Protein AF-A0A1S1R1M7-F1 (afdb_monomer)

Radius of gyration: 27.25 Å; Cα contacts (8 Å, |Δi|>4): 309; chains: 1; bounding box: 50×55×108 Å

Mean predicted aligned error: 12.85 Å

Sequence (234 aa):
MCCSTRCRQARHRFGRTVGHAAPGGAVGCGRGIRLAYADPPYPGKAWLYRDHPDYAGEVDHAALIARLAGYDGWALSTSAAALPAVLALCPPGVRVAAWHRGERPTASRWPLSAWEPVLYRGGRPDDPSHPNTRIQTRRVDSLVHGIAPMTTLPGRVIGTKPAAFARWIFQLLGAAPGDSLDDLFPGSGAITRAWHAYTTPDPSHAAAHDTSPPPARTTDHPPTRWGRMQGAAS

pLDDT: mean 75.4, std 20.1, range [34.09, 98.0]

Foldseek 3Di:
DQPDPLSVVLLVVLLVLLDAFDPDFFDDPDAAFEEEEEEDQAAPRLVVCVVPPPRPDGDPLLVVQVVNVPGQKYKYKHAPVRVVVNVVSHDPAKDKAKEQQADDPDDDPDDDDRIIIMIMHHATDGDCVGPVRVPPAPQHSYHHDHPPPPVSDDPDDPPDDGSNRLSSRCSNRVPEQNYHYHYPCCRVVSNVSSVVSHNDDDVVVVVVPPPDDPPPPPPDDDDDDDDDDDDDDD

Nearest PDB structures (foldseek):
  3mpr-assembly2_C  TM=5.398E-01  e=4.047E-01  Bacteroides thetaiotaomicron
  6edd-assembly2_B  TM=4.230E-01  e=4.961E+00  Pseudomonas aeruginosa PAO1
  7kpp-assembly1_A  TM=3.744E-01  e=7.780E+00  Pseudomonas aeruginosa
  4fyp-assembly1_B  TM=2.555E-01  e=8.847E+00  Arabidopsis thaliana

Structure (mmCIF, N/CA/C/O backbone):
data_AF-A0A1S1R1M7-F1
#
_entry.id   AF-A0A1S1R1M7-F1
#
loop_
_atom_site.group_PDB
_atom_site.id
_atom_site.type_symbol
_atom_site.label_atom_id
_atom_site.label_alt_id
_atom_site.label_comp_id
_atom_site.label_asym_id
_atom_site.label_entity_id
_atom_site.label_seq_id
_atom_site.pdbx_PDB_ins_code
_atom_site.Cartn_x
_atom_site.Cartn_y
_atom_site.Cartn_z
_atom_site.occupancy
_atom_site.B_iso_or_equiv
_atom_site.auth_seq_id
_atom_site.auth_comp_id
_atom_site.auth_asym_id
_atom_site.auth_atom_id
_atom_site.pdbx_PDB_model_num
ATOM 1 N N . MET A 1 1 ? 13.656 -13.813 20.118 1.00 41.81 1 MET A N 1
ATOM 2 C CA . MET A 1 1 ? 15.032 -13.707 20.654 1.00 41.81 1 MET A CA 1
ATOM 3 C C . MET A 1 1 ? 15.897 -12.938 19.655 1.00 41.81 1 MET A C 1
ATOM 5 O O . MET A 1 1 ? 15.799 -13.221 18.470 1.00 41.81 1 MET A O 1
ATOM 9 N N . CYS A 1 2 ? 16.670 -11.926 20.073 1.00 50.66 2 CYS A N 1
ATOM 10 C CA . CYS A 1 2 ? 17.598 -11.207 19.180 1.00 50.66 2 CYS A CA 1
ATOM 11 C C . CYS A 1 2 ? 19.017 -11.757 19.370 1.00 50.66 2 CYS A C 1
ATOM 13 O O . CYS A 1 2 ? 19.610 -11.533 20.419 1.00 50.66 2 CYS A O 1
ATOM 15 N N . CYS A 1 3 ? 19.565 -12.427 18.352 1.00 60.75 3 CYS A N 1
ATOM 16 C CA . CYS A 1 3 ? 20.857 -13.127 18.417 1.00 60.75 3 CYS A CA 1
ATOM 17 C C . CYS A 1 3 ? 22.105 -12.221 18.472 1.00 60.75 3 CYS A C 1
ATOM 19 O O . CYS A 1 3 ? 23.211 -12.733 18.578 1.00 60.75 3 CYS A O 1
ATOM 21 N N . SER A 1 4 ? 21.979 -10.889 18.388 1.00 71.75 4 SER A N 1
ATOM 22 C CA . SER A 1 4 ? 23.135 -9.984 18.498 1.00 71.75 4 SER A CA 1
ATOM 23 C C . SER A 1 4 ? 22.748 -8.541 18.845 1.00 71.75 4 SER A C 1
ATOM 25 O O . SER A 1 4 ? 21.605 -8.114 18.646 1.00 71.75 4 SER A O 1
ATOM 27 N N . THR A 1 5 ? 23.726 -7.754 19.307 1.00 68.12 5 THR A N 1
ATOM 28 C CA . THR A 1 5 ? 23.593 -6.305 19.553 1.00 68.12 5 THR A CA 1
ATOM 29 C C . THR A 1 5 ? 23.178 -5.543 18.294 1.00 68.12 5 THR A C 1
ATOM 31 O O . THR A 1 5 ? 22.325 -4.660 18.367 1.00 68.12 5 THR A O 1
ATOM 34 N N . ARG A 1 6 ? 23.696 -5.929 17.119 1.00 57.06 6 ARG A N 1
ATOM 35 C CA . ARG A 1 6 ? 23.313 -5.332 15.827 1.00 57.06 6 ARG A CA 1
ATOM 36 C C . ARG A 1 6 ? 21.846 -5.603 15.492 1.00 57.06 6 ARG A C 1
ATOM 38 O O . ARG A 1 6 ? 21.122 -4.675 15.142 1.00 57.06 6 ARG A O 1
ATOM 45 N N . CYS A 1 7 ? 21.376 -6.836 15.695 1.00 61.12 7 CYS A N 1
ATOM 46 C CA . CYS A 1 7 ? 19.963 -7.181 15.511 1.00 61.12 7 CYS A CA 1
ATOM 47 C C . CYS A 1 7 ? 19.057 -6.406 16.479 1.00 61.12 7 CYS A C 1
ATOM 49 O O . CYS A 1 7 ? 17.981 -5.952 16.092 1.00 61.12 7 CYS A O 1
ATOM 51 N N . ARG A 1 8 ? 19.504 -6.205 17.726 1.00 58.97 8 ARG A N 1
ATOM 52 C CA . ARG A 1 8 ? 18.783 -5.406 18.727 1.00 58.97 8 ARG A CA 1
ATOM 53 C C . ARG A 1 8 ? 18.684 -3.934 18.318 1.00 58.97 8 ARG A C 1
ATOM 55 O O . ARG A 1 8 ? 17.601 -3.364 18.382 1.00 58.97 8 ARG A O 1
ATOM 62 N N . GLN A 1 9 ? 19.781 -3.336 17.850 1.00 66.88 9 GLN A N 1
ATOM 63 C CA . GLN A 1 9 ? 19.804 -1.953 17.361 1.00 66.88 9 GLN A CA 1
ATOM 64 C C . GLN A 1 9 ? 18.927 -1.769 16.118 1.00 66.88 9 GLN A C 1
ATOM 66 O O . GLN A 1 9 ? 18.168 -0.804 16.048 1.00 66.88 9 GLN A O 1
ATOM 71 N N . ALA A 1 10 ? 18.981 -2.703 15.164 1.00 60.94 10 ALA A N 1
ATOM 72 C CA . ALA A 1 10 ? 18.127 -2.684 13.979 1.00 60.94 10 ALA A CA 1
ATOM 73 C C . ALA A 1 10 ? 16.639 -2.793 14.353 1.00 60.94 10 ALA A C 1
ATOM 75 O O . ALA A 1 10 ? 15.834 -1.991 13.883 1.00 60.94 10 ALA A O 1
ATOM 76 N N . ARG A 1 11 ? 16.280 -3.712 15.263 1.00 65.06 11 ARG A N 1
ATOM 77 C CA . ARG A 1 11 ? 14.912 -3.845 15.792 1.00 65.06 11 ARG A CA 1
ATOM 78 C C . ARG A 1 11 ? 14.450 -2.578 16.511 1.00 65.06 11 ARG A C 1
ATOM 80 O O . ARG A 1 11 ? 13.328 -2.139 16.293 1.00 65.06 11 ARG A O 1
ATOM 87 N N . HIS A 1 12 ? 15.303 -1.983 17.341 1.00 68.06 12 HIS A N 1
ATOM 88 C CA . HIS A 1 12 ? 14.984 -0.748 18.056 1.00 68.06 12 HIS A CA 1
ATOM 89 C C . HIS A 1 12 ? 14.762 0.428 17.093 1.00 68.06 12 HIS A C 1
ATOM 91 O O . HIS A 1 12 ? 13.779 1.150 17.225 1.00 68.06 12 HIS A O 1
ATOM 97 N N . ARG A 1 13 ? 15.628 0.596 16.083 1.00 74.50 13 ARG A N 1
ATOM 98 C CA . ARG A 1 13 ? 15.452 1.618 15.035 1.00 74.50 13 ARG A CA 1
ATOM 99 C C . ARG A 1 13 ? 14.156 1.403 14.257 1.00 74.50 13 ARG A C 1
ATOM 101 O O . ARG A 1 13 ? 13.402 2.352 14.089 1.00 74.50 13 ARG A O 1
ATOM 108 N N . PHE A 1 14 ? 13.878 0.162 13.855 1.00 75.19 14 PHE A N 1
ATOM 109 C CA . PHE A 1 14 ? 12.636 -0.209 13.178 1.00 75.19 14 PHE A CA 1
ATOM 110 C C . PHE A 1 14 ? 11.411 0.160 14.023 1.00 75.19 14 PHE A C 1
ATOM 112 O O . PHE A 1 14 ? 10.554 0.896 13.548 1.00 75.19 14 PHE A O 1
ATOM 119 N N . GLY A 1 15 ? 11.372 -0.267 15.290 1.00 70.44 15 GLY A N 1
ATOM 120 C CA . GLY A 1 15 ? 10.279 0.053 16.212 1.00 70.44 15 GLY A CA 1
ATOM 121 C C . GLY A 1 15 ? 10.088 1.557 16.407 1.00 70.44 15 GLY A C 1
ATOM 122 O O . GLY A 1 15 ? 8.969 2.042 16.330 1.00 70.44 15 GLY A O 1
ATOM 123 N N . ARG A 1 16 ? 11.176 2.326 16.549 1.00 79.75 16 ARG A N 1
ATOM 124 C CA . ARG A 1 16 ? 11.101 3.795 16.642 1.00 79.75 16 ARG A CA 1
ATOM 125 C C . ARG A 1 16 ? 10.540 4.456 15.387 1.00 79.75 16 ARG A C 1
ATOM 127 O O . ARG A 1 16 ? 9.822 5.443 15.499 1.00 79.75 16 ARG A O 1
ATOM 134 N N . THR A 1 17 ? 10.884 3.954 14.202 1.00 77.62 17 THR A N 1
ATOM 135 C CA . THR A 1 17 ? 10.353 4.490 12.942 1.00 77.62 17 THR A CA 1
ATOM 136 C C . THR A 1 17 ? 8.868 4.174 12.788 1.00 77.62 17 THR A C 1
ATOM 138 O O . THR A 1 17 ? 8.105 5.060 12.404 1.00 77.62 17 THR A O 1
ATOM 141 N N . VAL A 1 18 ? 8.456 2.944 13.117 1.00 79.19 18 VAL A N 1
ATOM 142 C CA . VAL A 1 18 ? 7.040 2.551 13.118 1.00 79.19 18 VAL A CA 1
ATOM 143 C C . VAL A 1 18 ? 6.246 3.380 14.134 1.00 79.19 18 VAL A C 1
ATOM 145 O O . VAL A 1 18 ? 5.183 3.898 13.803 1.00 79.19 18 VAL A O 1
ATOM 148 N N . GLY A 1 19 ? 6.794 3.577 15.333 1.00 81.44 19 GLY A N 1
ATOM 149 C CA . GLY A 1 19 ? 6.097 4.221 16.443 1.00 81.44 19 GLY A CA 1
ATOM 150 C C . GLY A 1 19 ? 4.954 3.362 16.991 1.00 81.44 19 GLY A C 1
ATOM 151 O O . GLY A 1 19 ? 4.828 2.192 16.639 1.00 81.44 19 GLY A O 1
ATOM 152 N N . HIS A 1 20 ? 4.123 3.968 17.834 1.00 77.00 20 HIS A N 1
ATOM 153 C CA . HIS A 1 20 ? 2.927 3.351 18.405 1.00 77.00 20 HIS A CA 1
ATOM 154 C C . HIS A 1 20 ? 1.680 4.101 17.928 1.00 77.00 20 HIS A C 1
ATOM 156 O O . HIS A 1 20 ? 1.741 5.300 17.629 1.00 77.00 20 HIS A O 1
ATOM 162 N N . ALA A 1 21 ? 0.553 3.399 17.852 1.00 74.44 21 ALA A N 1
ATOM 163 C CA . ALA A 1 21 ? -0.735 4.026 17.609 1.00 74.44 21 ALA A CA 1
ATOM 164 C C . ALA A 1 21 ? -1.091 4.966 18.774 1.00 74.44 21 ALA A C 1
ATOM 166 O O . ALA A 1 21 ? -0.915 4.613 19.942 1.00 74.44 21 ALA A O 1
ATOM 167 N N . ALA A 1 22 ? -1.575 6.170 18.463 1.00 64.12 22 ALA A N 1
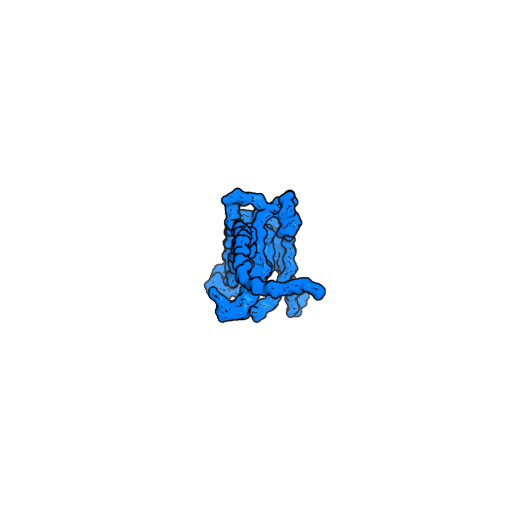ATOM 168 C CA . ALA A 1 22 ? -1.971 7.127 19.490 1.00 64.12 22 ALA A CA 1
ATOM 169 C C . ALA A 1 22 ? -3.218 6.611 20.239 1.00 64.12 22 ALA A C 1
ATOM 171 O O . ALA A 1 22 ? -4.206 6.248 19.589 1.00 64.12 22 ALA A O 1
ATOM 172 N N . PRO A 1 23 ? -3.215 6.580 21.583 1.00 51.94 23 PRO A N 1
ATOM 173 C CA . PRO A 1 23 ? -4.413 6.273 22.347 1.00 51.94 23 PRO A CA 1
ATOM 174 C C . PRO A 1 23 ? -5.370 7.475 22.296 1.00 51.94 23 PRO A C 1
ATOM 176 O O . PRO A 1 23 ? -5.167 8.474 22.976 1.00 51.94 23 PRO A O 1
ATOM 179 N N . GLY A 1 24 ? -6.431 7.372 21.496 1.00 49.97 24 GLY A N 1
ATOM 180 C CA . GLY A 1 24 ? -7.637 8.192 21.663 1.00 49.97 24 GLY A CA 1
ATOM 181 C C . GLY A 1 24 ? -7.682 9.523 20.901 1.00 49.97 24 GLY A C 1
ATOM 182 O O . GLY A 1 24 ? -7.266 10.572 21.390 1.00 49.97 24 GLY A O 1
ATOM 183 N N . GLY A 1 25 ? -8.331 9.467 19.737 1.00 44.94 25 GLY A N 1
ATOM 184 C CA . GLY A 1 25 ? -8.901 10.617 19.020 1.00 44.94 25 GLY A CA 1
ATOM 185 C C . GLY A 1 25 ? -9.9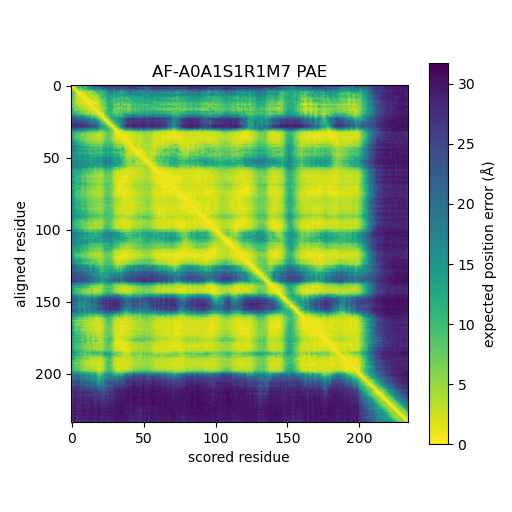16 10.228 17.934 1.00 44.94 25 GLY A C 1
ATOM 186 O O . GLY A 1 25 ? -10.465 11.100 17.265 1.00 44.94 25 GLY A O 1
ATOM 187 N N . ALA A 1 26 ? -10.160 8.926 17.742 1.00 49.22 26 ALA A N 1
ATOM 188 C CA . ALA A 1 26 ? -11.040 8.406 16.711 1.00 49.22 26 ALA A CA 1
ATOM 189 C C . ALA A 1 26 ? -12.344 7.885 17.327 1.00 49.22 26 ALA A C 1
ATOM 191 O O . ALA A 1 26 ? -12.336 7.157 18.321 1.00 49.22 26 ALA A O 1
ATOM 192 N N . VAL A 1 27 ? -13.464 8.282 16.730 1.00 45.75 27 VAL A N 1
ATOM 193 C CA . VAL A 1 27 ? -14.815 7.957 17.192 1.00 45.75 27 VAL A CA 1
ATOM 194 C C . VAL A 1 27 ? -15.039 6.446 17.099 1.00 45.75 27 VAL A C 1
ATOM 196 O O . VAL A 1 27 ? -14.858 5.848 16.038 1.00 45.75 27 VAL A O 1
ATOM 199 N N . GLY A 1 28 ? -15.439 5.837 18.217 1.00 48.25 28 GLY A N 1
ATOM 200 C CA . GLY A 1 28 ? -15.917 4.455 18.268 1.00 48.25 28 GLY A CA 1
ATOM 201 C C . GLY A 1 28 ? -15.248 3.603 19.341 1.00 48.25 28 GLY A C 1
ATOM 202 O O . GLY A 1 28 ? -14.441 2.729 19.032 1.00 48.25 28 GLY A O 1
ATOM 203 N N . CYS A 1 29 ? -15.640 3.799 20.600 1.00 48.38 29 CYS A N 1
ATOM 204 C CA . CYS A 1 29 ? -15.500 2.761 21.617 1.00 48.38 29 CYS A CA 1
ATOM 205 C C . CYS A 1 29 ? -16.380 1.565 21.212 1.00 48.38 29 CYS A C 1
ATOM 207 O O . CYS A 1 29 ? -17.603 1.683 21.232 1.00 48.38 29 CYS A O 1
ATOM 209 N N . GLY A 1 30 ? -15.781 0.422 20.851 1.00 56.47 30 GLY A N 1
ATOM 210 C CA . GLY A 1 30 ? -16.475 -0.868 20.971 1.00 56.47 30 GLY A CA 1
ATOM 211 C C . GLY A 1 30 ? -16.122 -1.985 19.987 1.00 56.47 30 GLY A C 1
ATOM 212 O O . GLY A 1 30 ? -16.242 -3.147 20.364 1.00 56.47 30 GLY A O 1
ATOM 213 N N . ARG A 1 31 ? -15.680 -1.705 18.755 1.00 70.81 31 ARG A N 1
ATOM 214 C CA . ARG A 1 31 ? -15.304 -2.767 17.799 1.00 70.81 31 ARG A CA 1
ATOM 215 C C . ARG A 1 31 ? -14.072 -2.383 16.984 1.00 70.81 31 ARG A C 1
ATOM 217 O O . ARG A 1 31 ? -14.022 -1.303 16.398 1.00 70.81 31 ARG A O 1
ATOM 224 N N . GLY A 1 32 ? -13.091 -3.283 16.969 1.00 84.38 32 GLY A N 1
ATOM 225 C CA . GLY A 1 32 ? -11.960 -3.211 16.051 1.00 84.38 32 GLY A CA 1
ATOM 226 C C . GLY A 1 32 ? -12.439 -3.327 14.609 1.00 84.38 32 GLY A C 1
ATOM 227 O O . GLY A 1 32 ? -13.352 -4.107 14.331 1.00 84.38 32 GLY A O 1
ATOM 228 N N . ILE A 1 33 ? -11.840 -2.549 13.712 1.00 92.88 33 ILE A N 1
ATOM 229 C CA . ILE A 1 33 ? -12.109 -2.650 12.276 1.00 92.88 33 ILE A CA 1
ATOM 230 C C . ILE A 1 33 ? -11.145 -3.636 11.613 1.00 92.88 33 ILE A C 1
ATOM 232 O O . ILE A 1 33 ? -10.055 -3.925 12.124 1.00 92.88 33 ILE A O 1
ATOM 236 N N . ARG A 1 34 ? -11.558 -4.176 10.468 1.00 96.25 34 ARG A N 1
ATOM 237 C CA . ARG A 1 34 ? -10.748 -5.062 9.634 1.00 96.25 34 ARG A CA 1
ATOM 238 C C . ARG A 1 34 ? -10.107 -4.255 8.525 1.00 96.25 34 ARG A C 1
ATOM 240 O O . ARG A 1 34 ? -10.787 -3.764 7.625 1.00 96.25 34 ARG A O 1
ATOM 247 N N . LEU A 1 35 ? -8.789 -4.151 8.585 1.00 97.38 35 LEU A N 1
ATOM 248 C CA . LEU A 1 35 ? -7.976 -3.493 7.578 1.00 97.38 35 LEU A CA 1
ATOM 249 C C . LEU A 1 35 ? -7.268 -4.528 6.704 1.00 97.38 35 LEU A C 1
ATOM 251 O O . LEU A 1 35 ? -6.963 -5.630 7.158 1.00 97.38 35 LEU A O 1
ATOM 255 N N . ALA A 1 36 ? -6.954 -4.159 5.466 1.00 97.81 36 ALA A N 1
ATOM 256 C CA . ALA A 1 36 ? -6.114 -4.970 4.591 1.00 97.81 36 ALA A CA 1
ATOM 257 C C . ALA A 1 36 ? -5.018 -4.150 3.914 1.00 97.81 36 ALA A C 1
ATOM 259 O O . ALA A 1 36 ? -5.204 -2.985 3.555 1.00 97.81 36 ALA A O 1
ATOM 260 N N . TYR A 1 37 ? -3.882 -4.796 3.683 1.00 97.50 37 TYR A N 1
ATOM 261 C CA . TYR A 1 37 ? -2.836 -4.286 2.811 1.00 97.50 37 TYR A CA 1
ATOM 262 C C . TYR A 1 37 ? -2.449 -5.348 1.782 1.00 97.50 37 TYR A C 1
ATOM 264 O O . TYR A 1 37 ? -2.330 -6.531 2.105 1.00 97.50 37 TYR A O 1
ATOM 272 N N . ALA A 1 38 ? -2.246 -4.919 0.538 1.00 95.62 38 ALA A N 1
ATOM 273 C CA . ALA A 1 38 ? -1.793 -5.776 -0.544 1.00 95.62 38 ALA A CA 1
ATOM 274 C C . ALA A 1 38 ? -0.655 -5.120 -1.341 1.00 95.62 38 ALA A C 1
ATOM 276 O O . ALA A 1 38 ? -0.727 -3.952 -1.725 1.00 95.62 38 ALA A O 1
ATOM 277 N N . ASP A 1 39 ? 0.382 -5.908 -1.621 1.00 92.31 39 ASP A N 1
ATOM 278 C CA . ASP A 1 39 ? 1.509 -5.571 -2.502 1.00 92.31 39 ASP A CA 1
ATOM 279 C C . ASP A 1 39 ? 1.737 -6.738 -3.475 1.00 92.31 39 ASP A C 1
ATOM 281 O O . ASP A 1 39 ? 2.734 -7.456 -3.367 1.00 92.31 39 ASP A O 1
ATOM 285 N N . PRO A 1 40 ? 0.763 -7.014 -4.365 1.00 91.12 40 PRO A N 1
ATOM 286 C CA . PRO A 1 40 ? 0.878 -8.121 -5.300 1.00 91.12 40 PRO A CA 1
ATOM 287 C C . PRO A 1 40 ? 2.021 -7.867 -6.286 1.00 91.12 40 PRO A C 1
ATOM 289 O O . PRO A 1 40 ? 2.374 -6.710 -6.548 1.00 91.12 40 PRO A O 1
ATOM 292 N N . PRO A 1 41 ? 2.549 -8.917 -6.936 1.00 88.88 41 PRO A N 1
ATOM 293 C CA . PRO A 1 41 ? 3.255 -8.729 -8.189 1.00 88.88 41 PRO A CA 1
ATOM 294 C C . PRO A 1 41 ? 2.408 -7.871 -9.135 1.00 88.88 41 PRO A C 1
ATOM 296 O O . PRO A 1 41 ? 1.285 -8.234 -9.483 1.00 88.88 41 PRO A O 1
ATOM 299 N N . TYR A 1 42 ? 2.936 -6.704 -9.506 1.00 88.25 42 TYR A N 1
ATOM 300 C CA . TYR A 1 42 ? 2.194 -5.741 -10.318 1.00 88.25 42 TYR A CA 1
ATOM 301 C C . TYR A 1 42 ? 1.816 -6.347 -11.680 1.00 88.25 42 TYR A C 1
ATOM 303 O O . TYR A 1 42 ? 2.554 -7.208 -12.168 1.00 88.25 42 TYR A O 1
ATOM 311 N N . PRO A 1 43 ? 0.739 -5.872 -12.333 1.00 87.31 43 PRO A N 1
ATOM 312 C CA . PRO A 1 43 ? 0.307 -6.397 -13.624 1.00 87.31 43 PRO A CA 1
ATOM 313 C C . PRO A 1 43 ? 1.458 -6.503 -14.637 1.00 87.31 43 PRO A C 1
ATOM 315 O O . PRO A 1 43 ? 2.189 -5.534 -14.874 1.00 87.31 43 PRO A O 1
ATOM 318 N N . GLY A 1 44 ? 1.656 -7.697 -15.200 1.00 83.88 44 GLY A N 1
ATOM 319 C CA . GLY A 1 44 ? 2.733 -8.020 -16.140 1.00 83.88 44 GLY A CA 1
ATOM 320 C C . GLY A 1 44 ? 4.132 -8.126 -15.514 1.00 83.88 44 GLY A C 1
ATOM 321 O O . GLY A 1 44 ? 5.139 -8.124 -16.232 1.00 83.88 44 GLY A O 1
ATOM 322 N N . LYS A 1 45 ? 4.233 -8.179 -14.181 1.00 83.56 45 LYS A N 1
ATOM 323 C CA . LYS A 1 45 ? 5.492 -8.290 -13.421 1.00 83.56 45 LYS A CA 1
ATOM 324 C C . LYS A 1 45 ? 5.577 -9.548 -12.559 1.00 83.56 45 LYS A C 1
ATOM 326 O O . LYS A 1 45 ? 6.595 -9.727 -11.894 1.00 83.56 45 LYS A O 1
ATOM 331 N N . ALA A 1 46 ? 4.591 -10.446 -12.612 1.00 81.00 46 ALA A N 1
ATOM 332 C CA . ALA A 1 46 ? 4.631 -11.705 -11.866 1.00 81.00 46 ALA A CA 1
ATOM 333 C C . ALA A 1 46 ? 5.867 -12.557 -12.184 1.00 81.00 46 ALA A C 1
ATOM 335 O O . ALA A 1 46 ? 6.447 -13.163 -11.288 1.00 81.00 46 ALA A O 1
ATOM 336 N N . TRP A 1 47 ? 6.337 -12.533 -13.435 1.00 77.56 47 TRP A N 1
ATOM 337 C CA . TRP A 1 47 ? 7.528 -13.266 -13.877 1.00 77.56 47 TRP A CA 1
ATOM 338 C C . TRP A 1 47 ? 8.808 -12.936 -13.088 1.00 77.56 47 TRP A C 1
ATOM 340 O O . TRP A 1 47 ? 9.704 -13.774 -13.034 1.00 77.56 47 TRP A O 1
ATOM 350 N N . LEU A 1 48 ? 8.901 -11.760 -12.448 1.00 79.00 48 LEU A N 1
ATOM 351 C CA . LEU A 1 48 ? 10.040 -11.396 -11.590 1.00 79.00 48 LEU A CA 1
ATOM 352 C C . LEU A 1 48 ? 10.168 -12.302 -10.360 1.00 79.00 48 LEU A C 1
ATOM 354 O O . LEU A 1 48 ? 11.242 -12.390 -9.774 1.00 79.00 48 LEU A O 1
ATOM 358 N N . TYR A 1 49 ? 9.078 -12.961 -9.976 1.00 76.06 49 TYR A N 1
ATOM 359 C CA . TYR A 1 49 ? 8.991 -13.816 -8.801 1.00 76.06 49 TYR A CA 1
ATOM 360 C C . TYR A 1 49 ? 8.949 -15.301 -9.166 1.00 76.06 49 TYR A C 1
ATOM 362 O O . TYR A 1 49 ? 8.657 -16.113 -8.301 1.00 76.06 49 TYR A O 1
ATOM 370 N N . ARG A 1 50 ? 9.250 -15.675 -10.418 1.00 78.12 50 ARG A N 1
ATOM 371 C CA . ARG A 1 50 ? 9.163 -17.063 -10.912 1.00 78.12 50 ARG A CA 1
ATOM 372 C C . ARG A 1 50 ? 9.993 -18.083 -10.123 1.00 78.12 50 ARG A C 1
ATOM 374 O O . ARG A 1 50 ? 9.645 -19.255 -10.110 1.00 78.12 50 ARG A O 1
ATOM 381 N N . ASP A 1 51 ? 11.074 -17.628 -9.493 1.00 77.12 51 ASP A N 1
ATOM 382 C CA . ASP A 1 51 ? 11.979 -18.460 -8.691 1.00 77.12 51 ASP A CA 1
ATOM 383 C C . ASP A 1 51 ? 11.606 -18.443 -7.194 1.00 77.12 51 ASP A C 1
ATOM 385 O O . ASP A 1 51 ? 12.302 -19.028 -6.365 1.00 77.12 51 ASP A O 1
ATOM 389 N N . HIS A 1 52 ? 10.525 -17.745 -6.820 1.00 71.44 52 HIS A N 1
ATOM 390 C CA . HIS A 1 52 ? 10.013 -17.719 -5.454 1.00 71.44 52 HIS A CA 1
ATOM 391 C C . HIS A 1 52 ? 9.158 -18.970 -5.190 1.00 71.44 52 HIS A C 1
ATOM 393 O O . HIS A 1 52 ? 8.324 -19.311 -6.029 1.00 71.44 52 HIS A O 1
ATOM 399 N N . PRO A 1 53 ? 9.293 -19.634 -4.026 1.00 72.50 53 PRO A N 1
ATOM 400 C CA . PRO A 1 53 ? 8.508 -20.831 -3.701 1.00 72.50 53 PRO A CA 1
ATOM 401 C C . PRO A 1 53 ? 6.991 -20.583 -3.721 1.00 72.50 53 PRO A C 1
ATOM 403 O O . PRO A 1 53 ? 6.231 -21.474 -4.080 1.00 72.50 53 PRO A O 1
ATOM 406 N N . ASP A 1 54 ? 6.566 -19.355 -3.412 1.00 70.12 54 ASP A N 1
ATOM 407 C CA . ASP A 1 54 ? 5.152 -18.944 -3.416 1.00 70.12 54 ASP A CA 1
ATOM 408 C C . ASP A 1 54 ? 4.673 -18.385 -4.774 1.00 70.12 54 ASP A C 1
ATOM 410 O O . ASP A 1 54 ? 3.684 -17.652 -4.843 1.00 70.12 54 ASP A O 1
ATOM 414 N N . TYR A 1 55 ? 5.390 -18.657 -5.869 1.00 76.38 55 TYR A N 1
ATOM 415 C CA . TYR A 1 55 ? 4.995 -18.199 -7.200 1.00 76.38 55 TYR A CA 1
ATOM 416 C C . TYR A 1 55 ? 3.720 -18.904 -7.680 1.00 76.38 55 TYR A C 1
ATOM 418 O O . TYR A 1 55 ? 3.728 -20.091 -7.994 1.00 76.38 55 TYR A O 1
ATOM 426 N N . ALA A 1 56 ? 2.630 -18.143 -7.794 1.00 78.00 56 ALA A N 1
ATOM 427 C CA . ALA A 1 56 ? 1.329 -18.631 -8.260 1.00 78.00 56 ALA A CA 1
ATOM 428 C C . ALA A 1 56 ? 0.931 -18.095 -9.651 1.00 78.00 56 ALA A C 1
ATOM 430 O O . ALA A 1 56 ? -0.218 -18.236 -10.063 1.00 78.00 56 ALA A O 1
ATOM 431 N N . GLY A 1 57 ? 1.863 -17.476 -10.383 1.00 83.12 57 GLY A N 1
ATOM 432 C CA . GLY A 1 57 ? 1.570 -16.844 -11.670 1.00 83.12 57 GLY A CA 1
ATOM 433 C C . GLY A 1 57 ? 1.067 -15.403 -11.554 1.00 83.12 57 GLY A C 1
ATOM 434 O O . GLY A 1 57 ? 1.339 -14.703 -10.576 1.00 83.12 57 GLY A O 1
ATOM 435 N N . GLU A 1 58 ? 0.396 -14.938 -12.609 1.00 89.19 58 GLU A N 1
ATOM 436 C CA . GLU A 1 58 ? -0.177 -13.590 -12.677 1.00 89.19 58 GLU A CA 1
ATOM 437 C C . GLU A 1 58 ? -1.343 -13.449 -11.690 1.00 89.19 58 GLU A C 1
ATOM 439 O O . GLU A 1 58 ? -2.211 -14.316 -11.605 1.00 89.19 58 GLU A O 1
ATOM 444 N N . VAL A 1 59 ? -1.370 -12.343 -10.945 1.00 90.69 59 VAL A N 1
ATOM 445 C CA . VAL A 1 59 ? -2.438 -12.078 -9.978 1.00 90.69 59 VAL A CA 1
ATOM 446 C C . VAL A 1 59 ? -3.672 -11.540 -10.696 1.00 9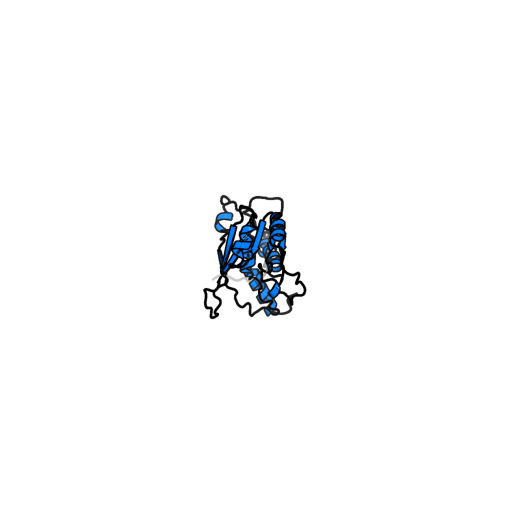0.69 59 VAL A C 1
ATOM 448 O O . VAL A 1 59 ? -3.597 -10.534 -11.405 1.00 90.69 59 VAL A O 1
ATOM 451 N N . ASP A 1 60 ? -4.831 -12.148 -10.438 1.00 92.94 60 ASP A N 1
ATOM 452 C CA . ASP A 1 60 ? -6.123 -11.571 -10.805 1.00 92.94 60 ASP A CA 1
ATOM 453 C C . ASP A 1 60 ? -6.411 -10.340 -9.929 1.00 92.94 60 ASP A C 1
ATOM 455 O O . ASP A 1 60 ? -6.863 -10.428 -8.782 1.00 92.94 60 ASP A O 1
ATOM 459 N N . HIS A 1 61 ? -6.113 -9.163 -10.478 1.00 94.06 61 HIS A N 1
ATOM 460 C CA . HIS A 1 61 ? -6.286 -7.892 -9.784 1.00 94.06 61 HIS A CA 1
ATOM 461 C C . HIS A 1 61 ? -7.760 -7.522 -9.591 1.00 94.06 61 HIS A C 1
ATOM 463 O O . HIS A 1 61 ? -8.078 -6.826 -8.628 1.00 94.06 61 HIS A O 1
ATOM 469 N N . ALA A 1 62 ? -8.662 -7.997 -10.455 1.00 94.56 62 ALA A N 1
ATOM 470 C CA . ALA A 1 62 ? -10.090 -7.740 -10.309 1.00 94.56 62 ALA A CA 1
ATOM 471 C C . ALA A 1 62 ? -10.640 -8.513 -9.103 1.00 94.56 62 ALA A C 1
ATOM 473 O O . ALA A 1 62 ? -11.279 -7.925 -8.227 1.00 94.56 62 ALA A O 1
ATOM 474 N N . ALA A 1 63 ? -10.304 -9.803 -8.998 1.00 95.81 63 ALA A N 1
ATOM 475 C CA . ALA A 1 63 ? -10.658 -10.625 -7.843 1.00 95.81 63 ALA A CA 1
ATOM 476 C C . ALA A 1 63 ? -10.012 -10.109 -6.545 1.00 95.81 63 ALA A C 1
ATOM 478 O O . ALA A 1 63 ? -10.662 -10.079 -5.496 1.00 95.81 63 ALA A O 1
ATOM 479 N N . LEU A 1 64 ? -8.757 -9.647 -6.605 1.00 96.25 64 LEU A N 1
ATOM 480 C CA . LEU A 1 64 ? -8.081 -9.040 -5.457 1.00 96.25 64 LEU A CA 1
ATOM 481 C C . LEU A 1 64 ? -8.802 -7.775 -4.973 1.00 96.25 64 LEU A C 1
ATOM 483 O O . LEU A 1 64 ? -9.066 -7.650 -3.780 1.00 96.25 64 LEU A O 1
ATOM 487 N N . ILE A 1 65 ? -9.151 -6.852 -5.873 1.00 96.50 65 ILE A N 1
ATOM 488 C CA . ILE A 1 65 ? -9.869 -5.620 -5.511 1.00 96.50 65 ILE A CA 1
ATOM 489 C C . ILE A 1 65 ? -11.259 -5.946 -4.952 1.00 96.50 65 ILE A C 1
ATOM 491 O O . ILE A 1 65 ? -11.661 -5.356 -3.948 1.00 96.50 65 ILE A O 1
ATOM 495 N N . ALA A 1 66 ? -11.966 -6.918 -5.535 1.00 96.38 66 ALA A N 1
ATOM 496 C CA . ALA A 1 66 ? -13.251 -7.383 -5.016 1.00 96.38 66 ALA A CA 1
ATOM 497 C C . ALA A 1 66 ? -13.122 -7.942 -3.588 1.00 96.38 66 ALA A C 1
ATOM 499 O O . ALA A 1 66 ? -13.934 -7.621 -2.722 1.00 96.38 66 ALA A O 1
ATOM 500 N N . ARG A 1 67 ? -12.060 -8.710 -3.308 1.00 96.75 67 ARG A N 1
ATOM 501 C CA . ARG A 1 67 ? -11.745 -9.184 -1.952 1.00 96.75 67 ARG A CA 1
ATOM 502 C C . ARG A 1 67 ? -11.435 -8.026 -1.001 1.00 96.75 67 ARG A C 1
ATOM 504 O O . ARG A 1 67 ? -11.945 -8.009 0.116 1.00 96.75 67 ARG A O 1
ATOM 511 N N . LEU A 1 68 ? -10.618 -7.062 -1.429 1.00 97.06 68 LEU A N 1
ATOM 512 C CA . LEU A 1 68 ? -10.262 -5.885 -0.630 1.00 97.06 68 LEU A CA 1
ATOM 513 C C . LEU A 1 68 ? -11.493 -5.036 -0.283 1.00 97.06 68 LEU A C 1
ATOM 515 O O . LEU A 1 68 ? -11.587 -4.514 0.824 1.00 97.06 68 LEU A O 1
ATOM 519 N N . ALA A 1 69 ? -12.476 -4.950 -1.181 1.00 95.19 69 ALA A N 1
ATOM 520 C CA . ALA A 1 69 ? -13.714 -4.212 -0.946 1.00 95.19 69 ALA A CA 1
ATOM 521 C C . ALA A 1 69 ? -14.556 -4.744 0.234 1.00 95.19 69 ALA A C 1
ATOM 523 O O . ALA A 1 69 ? -15.418 -4.010 0.715 1.00 95.19 69 ALA A O 1
ATOM 524 N N . GLY A 1 70 ? -14.301 -5.969 0.713 1.00 95.44 70 GLY A N 1
ATOM 525 C CA . GLY A 1 70 ? -14.940 -6.543 1.903 1.00 95.44 70 GLY A CA 1
ATOM 526 C C . GLY A 1 70 ? -14.338 -6.106 3.248 1.00 95.44 70 GLY A C 1
ATOM 527 O O . GLY A 1 70 ? -14.850 -6.510 4.290 1.00 95.44 70 GLY A O 1
ATOM 528 N N . TYR A 1 71 ? -13.255 -5.323 3.243 1.00 96.81 71 TYR A N 1
ATOM 529 C CA . TYR A 1 71 ? -12.632 -4.763 4.446 1.00 96.81 71 TYR A CA 1
ATOM 530 C C . TYR A 1 71 ? -13.175 -3.362 4.751 1.00 96.81 71 TYR A C 1
ATOM 532 O O . TYR A 1 71 ? -13.548 -2.620 3.840 1.00 96.81 71 TYR A O 1
ATOM 540 N N . ASP A 1 72 ? -13.150 -2.968 6.028 1.00 96.00 72 ASP A N 1
ATOM 541 C CA . ASP A 1 72 ? -13.556 -1.625 6.466 1.00 96.00 72 ASP A CA 1
ATOM 542 C C . ASP A 1 72 ? -12.620 -0.545 5.904 1.00 96.00 72 ASP A C 1
ATOM 544 O O . ASP A 1 72 ? -13.029 0.588 5.645 1.00 96.00 72 ASP A O 1
ATOM 548 N N . GLY A 1 73 ? -11.353 -0.903 5.685 1.00 96.31 73 GLY A N 1
ATOM 549 C CA . GLY A 1 73 ? -10.374 -0.080 4.992 1.00 96.31 73 GLY A CA 1
ATOM 550 C C . GLY A 1 73 ? -9.278 -0.917 4.354 1.00 96.31 73 GLY A C 1
ATOM 551 O O . GLY A 1 73 ? -8.877 -1.948 4.889 1.00 96.31 73 GLY A O 1
ATOM 552 N N . TRP A 1 74 ? -8.765 -0.477 3.213 1.00 97.94 74 TRP A N 1
ATOM 553 C CA . TRP A 1 74 ? -7.687 -1.190 2.541 1.00 97.94 74 TRP A CA 1
ATOM 554 C C . TRP A 1 74 ? -6.735 -0.272 1.792 1.00 97.94 74 TRP A C 1
ATOM 556 O O . TRP A 1 74 ? -7.103 0.829 1.380 1.00 97.94 74 TRP A O 1
ATOM 566 N N . ALA A 1 75 ? -5.513 -0.766 1.595 1.00 97.88 75 ALA A N 1
ATOM 567 C CA . ALA A 1 75 ? -4.503 -0.156 0.745 1.00 97.88 75 ALA A CA 1
ATOM 568 C C . ALA A 1 75 ? -3.871 -1.192 -0.204 1.00 97.88 75 ALA A C 1
ATOM 570 O O . ALA A 1 75 ? -3.591 -2.324 0.188 1.00 97.88 75 ALA A O 1
ATOM 571 N N . LEU A 1 76 ? -3.640 -0.793 -1.453 1.00 97.62 76 LEU A N 1
ATOM 572 C CA . LEU A 1 76 ? -3.086 -1.607 -2.532 1.00 97.62 76 LEU A CA 1
ATOM 573 C C . LEU A 1 76 ? -1.932 -0.857 -3.200 1.00 97.62 76 LEU A C 1
ATOM 575 O O . LEU A 1 76 ? -2.132 0.193 -3.812 1.00 97.62 76 LEU A O 1
ATOM 579 N N . SER A 1 77 ? -0.728 -1.410 -3.112 1.00 95.94 77 SER A N 1
ATOM 580 C CA . SER A 1 77 ? 0.432 -0.905 -3.847 1.00 95.94 77 SER A CA 1
ATOM 581 C C . SER A 1 77 ? 0.387 -1.345 -5.311 1.00 95.94 77 SER A C 1
ATOM 583 O O . SER A 1 77 ? 0.026 -2.479 -5.624 1.00 95.94 77 SER A O 1
ATOM 585 N N . THR A 1 78 ? 0.785 -0.453 -6.219 1.00 94.94 78 THR A N 1
ATOM 586 C CA . THR A 1 78 ? 1.015 -0.787 -7.632 1.00 94.94 78 THR A CA 1
ATOM 587 C C . THR A 1 78 ? 2.144 0.061 -8.221 1.00 94.94 78 THR A C 1
ATOM 589 O O . THR A 1 78 ? 2.707 0.924 -7.552 1.00 94.94 78 THR A O 1
ATOM 592 N N . SER A 1 79 ? 2.509 -0.162 -9.484 1.00 92.12 79 SER A N 1
ATOM 593 C CA . SER A 1 79 ? 3.469 0.693 -10.194 1.00 92.12 79 SER A CA 1
ATOM 594 C C . SER A 1 79 ? 2.779 1.821 -10.955 1.00 92.12 79 SER A C 1
ATOM 596 O O . SER A 1 79 ? 1.645 1.680 -11.401 1.00 92.12 79 SER A O 1
ATOM 598 N N . ALA A 1 80 ? 3.503 2.917 -11.201 1.00 92.31 80 ALA A N 1
ATOM 599 C CA . ALA A 1 80 ? 3.009 4.016 -12.036 1.00 92.31 80 ALA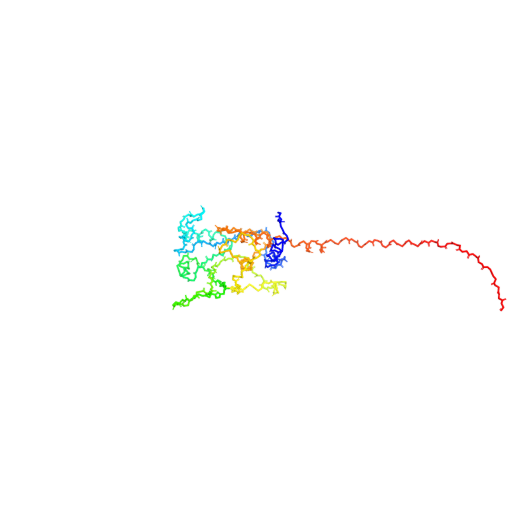 A CA 1
ATOM 600 C C . ALA A 1 80 ? 2.587 3.554 -13.448 1.00 92.31 80 ALA A C 1
ATOM 602 O O . ALA A 1 80 ? 1.633 4.083 -14.003 1.00 92.31 80 ALA A O 1
ATOM 603 N N . ALA A 1 81 ? 3.256 2.537 -14.004 1.00 91.44 81 ALA A N 1
ATOM 604 C CA . ALA A 1 81 ? 2.916 1.974 -15.311 1.00 91.44 81 ALA A CA 1
ATOM 605 C C . ALA A 1 81 ? 1.609 1.161 -15.289 1.00 91.44 81 ALA A C 1
ATOM 607 O O . ALA A 1 81 ? 0.842 1.209 -16.244 1.00 91.44 81 ALA A O 1
ATOM 608 N N . ALA A 1 82 ? 1.350 0.428 -14.203 1.00 93.38 82 ALA A N 1
ATOM 609 C CA . ALA A 1 82 ? 0.144 -0.385 -14.054 1.00 93.38 82 ALA A CA 1
ATOM 610 C C . ALA A 1 82 ? -1.058 0.398 -13.500 1.00 93.38 82 ALA A C 1
ATOM 612 O O . ALA A 1 82 ? -2.185 -0.093 -13.552 1.00 93.38 82 ALA A O 1
ATOM 613 N N . LEU A 1 83 ? -0.834 1.610 -12.984 1.00 95.94 83 LEU A N 1
ATOM 614 C CA . LEU A 1 83 ? -1.857 2.431 -12.344 1.00 95.94 83 LEU A CA 1
ATOM 615 C C . LEU A 1 83 ? -3.133 2.609 -13.188 1.00 95.94 83 LEU A C 1
ATOM 617 O O . LEU A 1 83 ? -4.206 2.403 -12.622 1.00 95.94 83 LEU A O 1
ATOM 621 N N . PRO A 1 84 ? -3.077 2.924 -14.502 1.00 96.00 84 PRO A N 1
ATOM 622 C CA . PRO A 1 84 ? -4.295 3.086 -15.298 1.00 96.00 84 PRO A CA 1
ATOM 623 C C . PRO A 1 84 ? -5.147 1.811 -15.346 1.00 96.00 84 PRO A C 1
ATOM 625 O O . PRO A 1 84 ? -6.363 1.876 -15.182 1.00 96.00 84 PRO A O 1
ATOM 628 N N . ALA A 1 85 ? -4.507 0.649 -15.508 1.00 94.69 85 ALA A N 1
ATOM 629 C CA . ALA A 1 85 ? -5.194 -0.639 -15.563 1.00 94.69 85 ALA A CA 1
ATOM 630 C C . ALA A 1 85 ? -5.818 -1.012 -14.209 1.00 94.69 85 ALA A C 1
ATOM 632 O O . ALA A 1 85 ? -6.953 -1.469 -14.162 1.00 94.69 85 ALA A O 1
ATOM 633 N N . VAL A 1 86 ? -5.108 -0.773 -13.100 1.00 95.81 86 VAL A N 1
ATOM 634 C CA . VAL A 1 86 ? -5.620 -1.065 -11.749 1.00 95.81 86 VAL A CA 1
ATOM 635 C C . VAL A 1 86 ? -6.760 -0.116 -11.361 1.00 95.81 86 VAL A C 1
ATOM 637 O O . VAL A 1 86 ? -7.744 -0.556 -10.769 1.00 95.81 86 VAL A O 1
ATOM 640 N N . LEU A 1 87 ? -6.673 1.171 -11.717 1.00 96.12 87 LEU A N 1
ATOM 641 C CA . LEU A 1 87 ? -7.744 2.140 -11.458 1.00 96.12 87 LEU A CA 1
ATOM 642 C C . LEU A 1 87 ? -9.030 1.806 -12.215 1.00 96.12 87 LEU A C 1
ATOM 644 O O . LEU A 1 87 ? -10.108 1.991 -11.660 1.00 96.12 87 LEU A O 1
ATOM 648 N N . ALA A 1 88 ? -8.930 1.274 -13.435 1.00 96.69 88 ALA A N 1
ATOM 649 C CA . ALA A 1 88 ? -10.097 0.855 -14.211 1.00 96.69 88 ALA A CA 1
ATOM 650 C C . ALA A 1 88 ? -10.901 -0.278 -13.541 1.00 96.69 88 ALA A C 1
ATOM 652 O O . ALA A 1 88 ? -12.085 -0.436 -13.824 1.00 96.69 88 ALA A O 1
ATOM 653 N N . LEU A 1 89 ? -10.277 -1.047 -12.642 1.00 95.88 89 LEU A N 1
ATOM 654 C CA . LEU A 1 89 ? -10.910 -2.134 -11.886 1.00 95.88 89 LEU A CA 1
ATOM 655 C C . LEU A 1 89 ? -11.482 -1.675 -10.534 1.00 95.88 89 LEU A C 1
ATOM 657 O O . LEU A 1 89 ? -12.155 -2.444 -9.849 1.00 95.88 89 LEU A O 1
ATOM 661 N N . CYS A 1 90 ? -11.170 -0.452 -10.106 1.00 95.50 90 CYS A N 1
ATOM 662 C CA . CYS A 1 90 ? -11.492 0.028 -8.769 1.00 95.50 90 CYS A CA 1
ATOM 663 C C . CYS A 1 90 ? -12.939 0.539 -8.662 1.00 95.50 90 CYS A C 1
ATOM 665 O O . CYS A 1 90 ? -13.426 1.216 -9.568 1.00 95.50 90 CYS A O 1
ATOM 667 N N . PRO A 1 91 ? -13.628 0.297 -7.528 1.00 91.00 91 PRO A N 1
ATOM 668 C CA . PRO A 1 91 ? -14.938 0.889 -7.284 1.00 91.00 91 PRO A CA 1
ATOM 669 C C . PRO A 1 91 ? -14.835 2.414 -7.074 1.00 91.00 91 PRO A C 1
ATOM 671 O O . PRO A 1 91 ? -13.768 2.924 -6.712 1.00 91.00 91 PRO A O 1
ATOM 674 N N . PRO A 1 92 ? -15.948 3.161 -7.198 1.00 91.81 92 PRO A N 1
ATOM 675 C CA . PRO A 1 92 ? -15.982 4.577 -6.849 1.00 91.81 92 PRO A CA 1
ATOM 676 C C . PRO A 1 92 ? -15.517 4.854 -5.407 1.00 91.81 92 PRO A C 1
ATOM 678 O O . PRO A 1 92 ? -15.751 4.071 -4.478 1.00 91.81 92 PRO A O 1
ATOM 681 N N . GLY A 1 93 ? -14.868 6.005 -5.213 1.00 90.62 93 GLY A N 1
ATOM 682 C CA . GLY A 1 93 ? -14.380 6.461 -3.906 1.00 90.62 93 GLY A CA 1
ATOM 683 C C . GLY A 1 93 ? -12.991 5.948 -3.509 1.00 90.62 93 GLY A C 1
ATOM 684 O O . GLY A 1 93 ? -12.539 6.240 -2.403 1.00 90.62 93 GLY A O 1
ATOM 685 N N . VAL A 1 94 ? -12.301 5.207 -4.384 1.00 96.62 94 VAL A N 1
ATOM 686 C CA . VAL A 1 94 ? -10.869 4.918 -4.218 1.00 96.62 94 VAL A CA 1
ATOM 687 C C . VAL A 1 94 ? -10.054 6.200 -4.396 1.00 96.62 94 VAL A C 1
ATOM 689 O O . VAL A 1 94 ? -10.299 6.993 -5.305 1.00 96.62 94 VAL A O 1
ATOM 692 N N . ARG A 1 95 ? -9.069 6.394 -3.519 1.00 96.56 95 ARG A N 1
ATOM 693 C CA . ARG A 1 95 ? -8.103 7.495 -3.559 1.00 96.56 95 ARG A CA 1
ATOM 694 C C . ARG A 1 95 ? -6.721 6.964 -3.925 1.00 96.56 95 ARG A C 1
ATOM 696 O O . ARG A 1 95 ? -6.431 5.787 -3.721 1.00 96.56 95 ARG A O 1
ATOM 703 N N . VAL A 1 96 ? -5.864 7.840 -4.446 1.00 97.62 96 VAL A N 1
ATOM 704 C CA . VAL A 1 96 ? -4.480 7.509 -4.808 1.00 97.62 96 VAL A CA 1
ATOM 705 C C . VAL A 1 96 ? -3.532 8.322 -3.941 1.00 97.62 96 VAL A C 1
ATOM 707 O O . VAL A 1 96 ? -3.545 9.548 -3.981 1.00 97.62 96 VAL A O 1
ATOM 710 N N . ALA A 1 97 ? -2.712 7.621 -3.173 1.00 97.44 97 ALA A N 1
ATOM 711 C CA . ALA A 1 97 ? -1.604 8.163 -2.410 1.00 97.44 97 ALA A CA 1
ATOM 712 C C . ALA A 1 97 ? -0.278 7.932 -3.154 1.00 97.44 97 ALA A C 1
ATOM 714 O O . ALA A 1 97 ? -0.160 7.015 -3.972 1.00 97.44 97 ALA A O 1
ATOM 715 N N . ALA A 1 98 ? 0.736 8.745 -2.866 1.00 96.75 98 ALA A N 1
ATOM 716 C CA . ALA A 1 98 ? 2.034 8.699 -3.532 1.00 96.75 98 ALA A CA 1
ATOM 717 C C . ALA A 1 98 ? 3.168 8.432 -2.539 1.00 96.75 98 ALA A C 1
ATOM 719 O O . ALA A 1 98 ? 3.453 9.245 -1.659 1.00 96.75 98 ALA A O 1
ATOM 720 N N . TRP A 1 99 ? 3.876 7.317 -2.719 1.00 95.25 99 TRP A N 1
ATOM 721 C CA . TRP A 1 99 ? 5.134 7.067 -2.025 1.00 95.25 99 TRP A CA 1
ATOM 722 C C . TRP A 1 99 ? 6.323 7.403 -2.926 1.00 95.25 99 TRP A C 1
ATOM 724 O O . TRP A 1 99 ? 6.635 6.676 -3.869 1.00 95.25 99 TRP A O 1
ATOM 734 N N . HIS A 1 100 ? 7.030 8.486 -2.615 1.00 93.12 100 HIS A N 1
ATOM 735 C CA . HIS A 1 100 ? 8.268 8.878 -3.278 1.00 93.12 100 HIS A CA 1
ATOM 736 C C . HIS A 1 100 ? 9.442 8.082 -2.691 1.00 93.12 100 HIS A C 1
ATOM 738 O O . HIS A 1 100 ? 9.896 8.342 -1.574 1.00 93.12 100 HIS A O 1
ATOM 744 N N . ARG A 1 101 ? 9.934 7.110 -3.470 1.00 85.69 101 ARG A N 1
ATOM 745 C CA . ARG A 1 101 ? 11.029 6.183 -3.121 1.00 85.69 101 ARG A CA 1
ATOM 746 C C . ARG A 1 101 ? 12.420 6.767 -3.358 1.00 85.69 101 ARG A C 1
ATOM 748 O O . ARG A 1 101 ? 13.409 6.141 -2.973 1.00 85.69 101 ARG A O 1
ATOM 755 N N . GLY A 1 102 ? 12.484 7.946 -3.970 1.00 83.50 102 GLY A N 1
ATOM 756 C CA . GLY A 1 102 ? 13.720 8.604 -4.377 1.00 83.50 102 GLY A CA 1
ATOM 757 C C . GLY A 1 102 ? 14.151 8.229 -5.793 1.00 83.50 102 GLY A C 1
ATOM 758 O O . GLY A 1 102 ? 13.576 7.347 -6.436 1.00 83.50 102 GLY A O 1
ATOM 759 N N . GLU A 1 103 ? 15.155 8.949 -6.281 1.00 77.94 103 GLU A N 1
ATOM 760 C CA . GLU A 1 103 ? 15.733 8.736 -7.603 1.00 77.94 103 GLU A CA 1
ATOM 761 C C . GLU A 1 103 ? 16.383 7.351 -7.715 1.00 77.94 103 GLU A C 1
ATOM 763 O O . GLU A 1 103 ? 16.968 6.824 -6.765 1.00 77.94 103 GLU A O 1
ATOM 768 N N . ARG A 1 104 ? 16.294 6.764 -8.910 1.00 70.56 104 ARG A N 1
ATOM 769 C CA . ARG A 1 104 ? 17.091 5.601 -9.294 1.00 70.56 104 ARG A CA 1
ATOM 770 C C . ARG A 1 104 ? 18.265 6.101 -10.139 1.00 70.56 104 ARG A C 1
ATOM 772 O O . ARG A 1 104 ? 18.012 6.495 -11.276 1.00 70.56 104 ARG A O 1
ATOM 779 N N . PRO A 1 105 ? 19.512 6.080 -9.630 1.00 73.19 105 PRO A N 1
ATOM 780 C CA . PRO A 1 105 ? 20.675 6.558 -10.371 1.00 73.19 105 PRO A CA 1
ATOM 781 C C . PRO A 1 105 ? 21.043 5.526 -11.442 1.00 73.19 105 PRO A C 1
ATOM 783 O O . PRO A 1 105 ? 21.899 4.663 -11.258 1.00 73.19 105 PRO A O 1
ATOM 786 N N . THR A 1 106 ? 20.305 5.527 -12.546 1.00 78.62 106 THR A N 1
ATOM 787 C CA . THR A 1 106 ? 20.483 4.595 -13.658 1.00 78.62 106 THR A CA 1
ATOM 788 C C . THR A 1 106 ? 20.225 5.336 -14.956 1.00 78.62 106 THR A C 1
ATOM 790 O O . THR A 1 106 ? 19.213 6.022 -15.093 1.00 78.62 106 THR A O 1
ATOM 793 N N . ALA A 1 107 ? 21.141 5.188 -15.913 1.00 82.75 107 ALA A N 1
ATOM 794 C CA . ALA A 1 107 ? 20.971 5.760 -17.238 1.00 82.75 107 ALA A CA 1
ATOM 795 C C . ALA A 1 107 ? 19.697 5.201 -17.886 1.00 82.75 107 ALA A C 1
ATOM 797 O O . ALA A 1 107 ? 19.463 3.992 -17.900 1.00 82.75 107 ALA A O 1
ATOM 798 N N . SER A 1 108 ? 18.871 6.087 -18.428 1.00 83.00 108 SER A N 1
ATOM 799 C CA . SER A 1 108 ? 17.630 5.720 -19.096 1.00 83.00 108 SER A CA 1
ATOM 800 C C . SER A 1 108 ? 17.368 6.676 -20.247 1.00 83.00 108 SER A C 1
ATOM 802 O O . SER A 1 108 ? 17.661 7.866 -20.155 1.00 83.00 108 SER A O 1
ATOM 804 N N . ARG A 1 109 ? 16.780 6.156 -21.329 1.00 85.94 109 ARG A N 1
ATOM 805 C CA . ARG A 1 109 ? 16.276 6.981 -22.438 1.00 85.94 109 ARG A CA 1
ATOM 806 C C . ARG A 1 109 ? 15.075 7.841 -22.037 1.00 85.94 109 ARG A C 1
ATOM 808 O O . ARG A 1 109 ? 14.828 8.851 -22.681 1.00 85.94 109 ARG A O 1
ATOM 815 N N . TRP A 1 110 ? 14.338 7.432 -21.006 1.00 86.94 110 TRP A N 1
ATOM 816 C CA . TRP A 1 110 ? 13.101 8.072 -20.552 1.00 86.94 110 TRP A CA 1
ATOM 817 C C . TRP A 1 110 ? 13.123 8.319 -19.039 1.00 86.94 110 TRP A C 1
ATOM 819 O O . TRP A 1 110 ? 13.822 7.589 -18.327 1.00 86.94 110 TRP A O 1
ATOM 829 N N . PRO A 1 111 ? 12.349 9.291 -18.518 1.00 85.06 111 PRO A N 1
ATOM 830 C CA . PRO A 1 111 ? 12.254 9.529 -17.081 1.00 85.06 111 PRO A CA 1
ATOM 831 C C . PRO A 1 111 ? 11.906 8.255 -16.304 1.00 85.06 111 PRO A C 1
ATOM 833 O O . PRO A 1 111 ? 10.932 7.563 -16.607 1.00 85.06 111 PRO A O 1
ATOM 836 N N . LEU A 1 112 ? 12.709 7.941 -15.289 1.00 84.38 112 LEU A N 1
ATOM 837 C CA . LEU A 1 112 ? 12.449 6.820 -14.393 1.00 84.38 112 LEU A CA 1
ATOM 838 C C . LEU A 1 112 ? 11.470 7.250 -13.301 1.00 84.38 112 LEU A C 1
ATOM 840 O O . LEU A 1 112 ? 11.623 8.313 -12.701 1.00 84.38 112 LEU A O 1
ATOM 844 N N . SER A 1 113 ? 10.483 6.404 -12.995 1.00 86.44 113 SER A N 1
ATOM 845 C CA . SER A 1 113 ? 9.581 6.693 -11.879 1.00 86.44 113 SER A CA 1
ATOM 846 C C . SER A 1 113 ? 10.328 6.618 -10.544 1.00 86.44 113 SER A C 1
ATOM 848 O O . SER A 1 113 ? 10.826 5.558 -10.153 1.00 86.44 113 SER A O 1
ATOM 850 N N . ALA A 1 114 ? 10.343 7.742 -9.827 1.00 89.50 114 ALA A N 1
ATOM 851 C CA . ALA A 1 114 ? 10.859 7.873 -8.465 1.00 89.50 114 ALA A CA 1
ATOM 852 C C . ALA A 1 114 ? 9.783 7.623 -7.388 1.00 89.50 114 ALA A C 1
ATOM 854 O O . ALA A 1 114 ? 10.018 7.854 -6.199 1.00 89.50 114 ALA A O 1
ATOM 855 N N . TRP A 1 115 ? 8.585 7.179 -7.783 1.00 92.12 115 TRP A N 1
ATOM 856 C CA . TRP A 1 115 ? 7.451 7.007 -6.877 1.00 92.12 115 TRP A CA 1
ATOM 857 C C . TRP A 1 115 ? 6.608 5.762 -7.193 1.00 92.12 115 TRP A C 1
ATOM 859 O O . TRP A 1 115 ? 6.742 5.126 -8.245 1.00 92.12 115 TRP A O 1
ATOM 869 N N . GLU A 1 116 ? 5.824 5.322 -6.212 1.00 93.38 116 GLU A N 1
ATOM 870 C CA . GLU A 1 116 ? 4.868 4.210 -6.296 1.00 93.38 116 GLU A CA 1
ATOM 871 C C . GLU A 1 116 ? 3.488 4.721 -5.865 1.00 93.38 116 GLU A C 1
ATOM 873 O O . GLU A 1 116 ? 3.388 5.320 -4.787 1.00 93.38 116 GLU A O 1
ATOM 878 N N . PRO A 1 117 ? 2.437 4.522 -6.679 1.00 96.75 117 PRO A N 1
ATOM 879 C CA . PRO A 1 117 ? 1.070 4.748 -6.240 1.00 96.75 117 PRO A CA 1
ATOM 880 C C . PRO A 1 117 ? 0.637 3.703 -5.210 1.00 96.75 117 PRO A C 1
ATOM 882 O O . PRO A 1 117 ? 0.903 2.507 -5.353 1.00 96.75 117 PRO A O 1
ATOM 885 N N . VAL A 1 118 ? -0.109 4.168 -4.215 1.00 97.62 118 VAL A N 1
ATOM 886 C CA . VAL A 1 118 ? -0.859 3.328 -3.285 1.00 97.62 118 VAL A CA 1
ATOM 887 C C . VAL A 1 118 ? -2.322 3.725 -3.370 1.00 97.62 118 VAL A C 1
ATOM 889 O O . VAL A 1 118 ? -2.699 4.835 -3.001 1.00 97.62 118 VAL A O 1
ATOM 892 N N . LEU A 1 119 ? -3.154 2.826 -3.879 1.00 98.00 119 LEU A N 1
ATOM 893 C CA . LEU A 1 119 ? -4.597 3.013 -3.900 1.00 98.00 119 LEU A CA 1
ATOM 894 C C . LEU A 1 119 ? -5.140 2.687 -2.515 1.00 98.00 119 LEU A C 1
ATOM 896 O O . LEU A 1 119 ? -4.689 1.728 -1.897 1.00 98.00 119 LEU A O 1
ATOM 900 N N . TYR A 1 120 ? -6.098 3.458 -2.019 1.00 97.44 120 TYR A N 1
ATOM 901 C CA . TYR A 1 120 ? -6.708 3.187 -0.722 1.00 97.44 120 TYR A CA 1
ATOM 902 C C . TYR A 1 120 ? -8.168 3.622 -0.671 1.00 97.44 120 TYR A C 1
ATOM 904 O O . TYR A 1 120 ? -8.603 4.517 -1.403 1.00 97.44 120 TYR A O 1
ATOM 912 N N . ARG A 1 121 ? -8.937 2.977 0.205 1.00 96.00 121 ARG A N 1
ATOM 913 C CA . ARG A 1 121 ? -10.359 3.266 0.425 1.00 96.00 121 ARG A CA 1
ATOM 914 C C . ARG A 1 121 ? -10.757 2.899 1.850 1.00 96.00 121 ARG A C 1
ATOM 916 O O . ARG A 1 121 ? -10.253 1.922 2.394 1.00 96.00 121 ARG A O 1
ATOM 923 N N . GLY A 1 122 ? -11.703 3.650 2.412 1.00 93.69 122 GLY A N 1
ATOM 924 C CA . GLY A 1 122 ? -12.269 3.379 3.734 1.00 93.69 122 GLY A CA 1
ATOM 925 C C . GLY A 1 122 ? -11.294 3.668 4.876 1.00 93.69 122 GLY A C 1
ATOM 926 O O . GLY A 1 122 ? -10.498 4.604 4.803 1.00 93.69 122 GLY A O 1
ATOM 927 N N . GLY A 1 123 ? -11.375 2.856 5.926 1.00 91.38 123 GLY A N 1
ATOM 928 C CA . GLY A 1 123 ? -10.632 3.020 7.169 1.00 91.38 123 GLY A CA 1
ATOM 929 C C . GLY A 1 123 ? -11.392 3.853 8.196 1.00 91.38 123 GLY A C 1
ATOM 930 O O . GLY A 1 123 ? -12.536 4.264 7.996 1.00 91.38 123 GLY A O 1
ATOM 931 N N . ARG A 1 124 ? -10.743 4.099 9.331 1.00 89.69 124 ARG A N 1
ATOM 932 C CA . ARG A 1 124 ? -11.337 4.854 10.433 1.00 89.69 124 ARG A CA 1
ATOM 933 C C . ARG A 1 124 ? -11.294 6.357 10.131 1.00 89.69 124 ARG A C 1
ATOM 935 O O . ARG A 1 124 ? -10.188 6.877 9.933 1.00 89.69 124 ARG A O 1
ATOM 942 N N . PRO A 1 125 ? -12.432 7.074 10.124 1.00 82.81 125 PRO A N 1
ATOM 943 C CA . PRO A 1 125 ? -12.435 8.524 9.952 1.00 82.81 125 PRO A CA 1
ATOM 944 C C . PRO A 1 125 ? -11.780 9.217 11.156 1.00 82.81 125 PRO A C 1
ATOM 946 O O . PRO A 1 125 ? -11.866 8.734 12.286 1.00 82.81 125 PRO A O 1
ATOM 949 N N . ASP A 1 126 ? -11.122 10.349 10.909 1.00 72.56 126 ASP A N 1
ATOM 950 C CA . ASP A 1 126 ? -10.672 11.250 11.977 1.00 72.56 126 ASP A CA 1
ATOM 951 C C . ASP A 1 126 ? -11.824 12.162 12.420 1.00 72.56 126 ASP A C 1
ATOM 953 O O . ASP A 1 126 ? -12.608 12.612 11.582 1.00 72.56 126 ASP A O 1
ATOM 957 N N . ASP A 1 127 ? -11.887 12.489 13.715 1.00 68.00 127 ASP A N 1
ATOM 958 C CA . ASP A 1 127 ? -12.727 13.577 14.227 1.00 68.00 127 ASP A CA 1
ATOM 959 C C . ASP A 1 127 ? -11.878 14.842 14.450 1.00 68.00 127 ASP A C 1
ATOM 961 O O . ASP A 1 127 ? -11.144 14.933 15.442 1.00 68.00 127 ASP A O 1
ATOM 965 N N . PRO A 1 128 ? -11.962 15.840 13.551 1.00 65.19 128 PRO A N 1
ATOM 966 C CA . PRO A 1 128 ? -11.185 17.074 13.651 1.00 65.19 128 PRO A CA 1
ATOM 967 C C . PRO A 1 128 ? -11.643 17.990 14.798 1.00 65.19 128 PRO A C 1
ATOM 969 O O . PRO A 1 128 ? -10.971 18.983 15.097 1.00 65.19 128 PRO A O 1
ATOM 972 N N . SER A 1 129 ? -12.786 17.699 15.425 1.00 62.88 129 SER A N 1
ATOM 973 C CA . SER A 1 129 ? -13.356 18.485 16.524 1.00 62.88 129 SER A CA 1
ATOM 974 C C . SER A 1 129 ? -12.698 18.154 17.860 1.00 62.88 129 SER A C 1
ATOM 976 O O . SER A 1 129 ? -12.660 18.999 18.758 1.00 62.88 129 SER A O 1
ATOM 978 N N . HIS A 1 130 ? -12.135 16.952 17.977 1.00 60.41 130 HIS A N 1
ATOM 979 C CA . HIS A 1 130 ? -11.560 16.458 19.212 1.00 60.41 130 HIS A CA 1
ATOM 980 C C . HIS A 1 130 ? -10.173 17.103 19.459 1.00 60.41 130 HIS A C 1
ATOM 982 O O . HIS A 1 130 ? -9.286 17.051 18.598 1.00 60.41 130 HIS A O 1
ATOM 988 N N . PRO A 1 131 ? -9.947 17.746 20.623 1.00 54.84 131 PRO A N 1
ATOM 989 C CA . PRO A 1 131 ? -8.784 18.611 20.860 1.00 54.84 131 PRO A CA 1
ATOM 990 C C . PRO A 1 131 ? -7.442 17.869 20.801 1.00 54.84 131 PRO A C 1
ATOM 992 O O . PRO A 1 131 ? -6.445 18.447 20.374 1.00 54.84 131 PRO A O 1
ATOM 995 N N . ASN A 1 132 ? -7.429 16.577 21.141 1.00 55.44 132 ASN A N 1
ATOM 996 C CA . ASN A 1 132 ? -6.241 15.725 21.035 1.00 55.44 132 ASN A CA 1
ATOM 997 C C . ASN A 1 132 ? -5.939 15.261 19.590 1.00 55.44 132 ASN A C 1
ATOM 999 O O . ASN A 1 132 ? -4.822 14.855 19.293 1.00 55.44 132 ASN A O 1
ATOM 1003 N N . THR A 1 133 ? -6.898 15.364 18.663 1.00 53.78 133 THR A N 1
ATOM 1004 C CA . THR A 1 133 ? -6.777 14.858 17.280 1.00 53.78 133 THR A CA 1
ATOM 1005 C C . THR A 1 133 ? -6.129 15.885 16.345 1.00 53.78 133 THR A C 1
ATOM 1007 O O . THR A 1 133 ? -5.425 15.517 15.406 1.00 53.78 133 THR A O 1
ATOM 1010 N N . ARG A 1 134 ? -6.267 17.189 16.643 1.00 46.56 134 ARG A N 1
ATOM 1011 C CA . ARG A 1 134 ? -5.720 18.287 15.815 1.00 46.56 134 ARG A CA 1
ATOM 1012 C C . ARG A 1 134 ? -4.192 18.312 15.725 1.00 46.56 134 ARG A C 1
ATOM 1014 O O . ARG A 1 134 ? -3.658 18.737 14.706 1.00 46.56 134 ARG A O 1
ATOM 1021 N N . ILE A 1 135 ? -3.496 17.870 16.774 1.00 47.62 135 ILE A N 1
ATOM 1022 C CA . ILE A 1 135 ? -2.025 17.798 16.802 1.00 47.62 135 ILE A CA 1
ATOM 1023 C C . ILE A 1 135 ? -1.537 16.388 16.426 1.00 47.62 135 ILE A C 1
ATOM 1025 O O . ILE A 1 135 ? -0.437 16.244 15.894 1.00 47.62 135 ILE A O 1
ATOM 1029 N N . GLN A 1 136 ? -2.344 15.344 16.658 1.00 52.84 136 GLN A N 1
ATOM 1030 C CA . GLN A 1 136 ? -1.859 13.963 16.615 1.00 52.84 136 GLN A CA 1
ATOM 1031 C C . GLN A 1 136 ? -2.001 13.236 15.269 1.00 52.84 136 GLN A C 1
ATOM 1033 O O . GLN A 1 136 ? -1.256 12.278 15.063 1.00 52.84 136 GLN A O 1
ATOM 1038 N N . THR A 1 137 ? -2.825 13.675 14.309 1.00 56.62 137 THR A N 1
ATOM 1039 C CA . THR A 1 137 ? -2.938 12.948 13.023 1.00 56.62 137 THR A CA 1
ATOM 1040 C C . THR A 1 137 ? -3.260 13.835 11.816 1.00 56.62 137 THR A C 1
ATOM 1042 O O . THR A 1 137 ? -4.293 13.692 11.170 1.00 56.62 137 THR A O 1
ATOM 1045 N N . ARG A 1 138 ? -2.328 14.701 11.384 1.00 67.06 138 ARG A N 1
ATOM 1046 C CA . ARG A 1 138 ? -2.364 15.167 9.983 1.00 67.06 138 ARG A CA 1
ATOM 1047 C C . ARG A 1 138 ? -2.038 13.979 9.069 1.00 67.06 138 ARG A C 1
ATOM 1049 O O . ARG A 1 138 ? -0.868 13.678 8.838 1.00 67.06 138 ARG A O 1
ATOM 1056 N N . ARG A 1 139 ? -3.064 13.290 8.564 1.00 80.88 139 ARG A N 1
ATOM 1057 C CA . ARG A 1 139 ? -2.913 12.219 7.568 1.00 80.88 139 ARG A CA 1
ATOM 1058 C C . ARG A 1 139 ? -2.613 12.844 6.207 1.00 80.88 139 ARG A C 1
ATOM 1060 O O . ARG A 1 139 ? -3.437 13.575 5.664 1.00 80.88 139 ARG A O 1
ATOM 1067 N N . VAL A 1 140 ? -1.422 12.585 5.677 1.00 88.00 140 VAL A N 1
ATOM 1068 C CA . VAL A 1 140 ? -0.977 13.092 4.370 1.00 88.00 140 VAL A CA 1
ATOM 1069 C C . VAL A 1 140 ? -0.851 11.911 3.414 1.00 88.00 140 VAL A C 1
ATOM 1071 O O . VAL A 1 140 ? -0.196 10.925 3.736 1.00 88.00 140 VAL A O 1
ATOM 1074 N N . ASP A 1 141 ? -1.462 12.010 2.237 1.00 92.56 141 ASP A N 1
ATOM 1075 C CA . ASP A 1 141 ? -1.453 10.992 1.174 1.00 92.56 141 ASP A CA 1
ATOM 1076 C C . ASP A 1 141 ? -0.205 11.053 0.279 1.00 92.56 141 ASP A C 1
ATOM 1078 O O . ASP A 1 141 ? -0.127 10.384 -0.747 1.00 92.56 141 ASP A O 1
ATOM 1082 N N . SER A 1 142 ? 0.823 11.779 0.712 1.00 94.25 142 SER A N 1
ATOM 1083 C CA . SER A 1 142 ? 2.153 11.792 0.111 1.00 94.25 142 SER A CA 1
ATOM 1084 C C . SER A 1 142 ? 3.210 11.475 1.164 1.00 94.25 142 SER A C 1
ATOM 1086 O O . SER A 1 142 ? 3.327 12.162 2.182 1.00 94.25 142 SER A O 1
ATOM 1088 N N . LEU A 1 143 ? 3.990 10.428 0.907 1.00 93.94 143 LEU A N 1
ATOM 1089 C CA . LEU A 1 143 ? 5.140 10.040 1.711 1.00 93.94 143 LEU A CA 1
ATOM 1090 C C . LEU A 1 143 ? 6.416 10.251 0.904 1.00 93.94 143 LEU A C 1
ATOM 1092 O O . LEU A 1 143 ? 6.642 9.572 -0.096 1.00 93.94 143 LEU A O 1
ATOM 1096 N N . VAL A 1 144 ? 7.303 11.115 1.391 1.00 91.38 144 VAL A N 1
ATOM 1097 C CA . VAL A 1 144 ? 8.675 11.212 0.886 1.00 91.38 144 VAL A CA 1
ATOM 1098 C C . VAL A 1 144 ? 9.582 10.406 1.799 1.00 91.38 144 VAL A C 1
ATOM 1100 O O . VAL A 1 144 ? 9.952 10.846 2.886 1.00 91.38 144 VAL A O 1
ATOM 1103 N N . HIS A 1 145 ? 9.913 9.189 1.374 1.00 86.31 145 HIS A N 1
ATOM 1104 C CA . HIS A 1 145 ? 10.807 8.326 2.130 1.00 86.31 145 HIS A CA 1
ATOM 1105 C C . HIS A 1 145 ? 11.567 7.407 1.186 1.00 86.31 145 HIS A C 1
ATOM 1107 O O . HIS A 1 145 ? 10.999 6.478 0.608 1.00 86.31 145 HIS A O 1
ATOM 1113 N N . GLY A 1 146 ? 12.866 7.663 1.050 1.00 78.38 146 GLY A N 1
ATOM 1114 C CA . GLY A 1 146 ? 13.727 6.853 0.205 1.00 78.38 146 GLY A CA 1
ATOM 1115 C C . GLY A 1 146 ? 13.753 5.385 0.631 1.00 78.38 146 GLY A C 1
ATOM 1116 O O . GLY A 1 146 ? 13.525 5.048 1.796 1.00 78.38 146 GLY A O 1
ATOM 1117 N N . ILE A 1 147 ? 14.109 4.494 -0.293 1.00 68.31 147 ILE A N 1
ATOM 1118 C CA . ILE A 1 147 ? 14.542 3.145 0.086 1.00 68.31 147 ILE A CA 1
ATOM 1119 C C . ILE A 1 147 ? 15.964 3.283 0.643 1.00 68.31 147 ILE A C 1
ATOM 1121 O O . ILE A 1 147 ? 16.947 3.082 -0.067 1.00 68.31 147 ILE A O 1
ATOM 1125 N N . ALA A 1 148 ? 16.094 3.700 1.905 1.00 53.62 148 ALA A N 1
ATOM 1126 C CA . ALA A 1 148 ? 17.402 3.764 2.543 1.00 53.62 148 ALA A CA 1
ATOM 1127 C C . ALA A 1 148 ? 18.055 2.369 2.483 1.00 53.62 148 ALA A C 1
ATOM 1129 O O . ALA A 1 148 ? 17.380 1.366 2.755 1.00 53.62 148 ALA A O 1
ATOM 1130 N N . PRO A 1 149 ? 19.355 2.259 2.161 1.00 43.69 149 PRO A N 1
ATOM 1131 C CA . PRO A 1 149 ? 20.087 1.020 2.344 1.00 43.69 149 PRO A CA 1
ATOM 1132 C C . PRO A 1 149 ? 20.020 0.642 3.829 1.00 43.69 149 PRO A C 1
ATOM 1134 O O . PRO A 1 149 ? 20.754 1.175 4.654 1.00 43.69 149 PRO A O 1
ATOM 1137 N N . MET A 1 150 ? 19.124 -0.276 4.201 1.00 46.31 150 MET A N 1
ATOM 1138 C CA . MET A 1 150 ? 19.137 -0.903 5.523 1.00 46.31 150 MET A CA 1
ATOM 1139 C C . MET A 1 150 ? 20.328 -1.870 5.580 1.00 46.31 150 MET A C 1
ATOM 1141 O O . MET A 1 150 ? 20.164 -3.086 5.586 1.00 46.31 150 MET A O 1
ATOM 1145 N N . THR A 1 151 ? 21.548 -1.327 5.572 1.00 41.25 151 THR A N 1
ATOM 1146 C CA . THR A 1 151 ? 22.824 -2.067 5.606 1.00 41.25 151 THR A CA 1
ATOM 1147 C C . THR A 1 151 ? 23.030 -2.833 6.913 1.00 41.25 151 THR A C 1
ATOM 1149 O O . THR A 1 151 ? 23.960 -3.623 7.031 1.00 41.25 151 THR A O 1
ATOM 1152 N N . THR A 1 152 ? 22.160 -2.626 7.903 1.00 44.03 152 THR A N 1
ATOM 1153 C CA . THR A 1 152 ? 22.279 -3.187 9.252 1.00 44.03 152 THR A CA 1
ATOM 1154 C C . THR A 1 152 ? 21.433 -4.442 9.504 1.00 44.03 152 THR A C 1
ATOM 1156 O O . THR A 1 152 ? 21.421 -4.920 10.636 1.00 44.03 152 THR A O 1
ATOM 1159 N N . LEU A 1 153 ? 20.706 -4.972 8.510 1.00 42.59 153 LEU A N 1
ATOM 1160 C CA . LEU A 1 153 ? 19.888 -6.189 8.650 1.00 42.59 153 LEU A CA 1
ATOM 1161 C C . LEU A 1 153 ? 20.519 -7.368 7.879 1.00 42.59 153 LEU A C 1
ATOM 1163 O O . LEU A 1 153 ? 20.573 -7.318 6.650 1.00 42.59 153 LEU A O 1
ATOM 1167 N N . PRO A 1 154 ? 20.974 -8.438 8.560 1.00 35.59 154 PRO A N 1
ATOM 1168 C CA . PRO A 1 154 ? 21.275 -9.707 7.901 1.00 35.59 154 PRO A CA 1
ATOM 1169 C C . PRO A 1 154 ? 19.969 -10.348 7.392 1.00 35.59 154 PRO A C 1
ATOM 1171 O O . PRO A 1 154 ? 18.988 -10.388 8.131 1.00 35.59 154 PRO A O 1
ATOM 1174 N N . GLY A 1 155 ? 19.950 -10.828 6.140 1.00 46.97 155 GLY A N 1
ATOM 1175 C CA . GLY A 1 155 ? 18.766 -11.449 5.512 1.00 46.97 155 GLY A CA 1
ATOM 1176 C C . GLY A 1 155 ? 17.943 -10.525 4.601 1.00 46.97 155 GLY A C 1
ATOM 1177 O O . GLY A 1 155 ? 16.716 -10.583 4.603 1.00 46.97 155 GLY A O 1
ATOM 1178 N N . ARG A 1 156 ? 18.604 -9.638 3.840 1.00 49.94 156 ARG A N 1
ATOM 1179 C CA . ARG A 1 156 ? 17.961 -8.744 2.861 1.00 49.94 156 ARG A CA 1
ATOM 1180 C C . ARG A 1 156 ? 17.104 -9.544 1.872 1.00 49.94 156 ARG A C 1
ATOM 1182 O O . ARG A 1 156 ? 17.642 -10.245 1.025 1.00 49.94 156 ARG A O 1
ATOM 1189 N N . VAL A 1 157 ? 15.797 -9.304 1.890 1.00 52.53 157 VAL A N 1
ATOM 1190 C CA . VAL A 1 157 ? 14.921 -9.581 0.746 1.00 52.53 157 VAL A CA 1
ATOM 1191 C C . VAL A 1 157 ? 14.812 -8.284 -0.055 1.00 52.53 157 VAL A C 1
ATOM 1193 O O . VAL A 1 157 ? 14.342 -7.259 0.459 1.00 52.53 157 VAL A O 1
ATOM 1196 N N . ILE A 1 158 ? 15.331 -8.288 -1.286 1.00 52.38 158 ILE A N 1
ATOM 1197 C CA . ILE A 1 158 ? 15.165 -7.182 -2.241 1.00 52.38 158 ILE A CA 1
ATOM 1198 C C . ILE A 1 158 ? 13.661 -6.878 -2.362 1.00 52.38 158 ILE A C 1
ATOM 1200 O O . ILE A 1 158 ? 12.859 -7.795 -2.458 1.00 52.38 158 ILE A O 1
ATOM 1204 N N . GLY A 1 159 ? 13.274 -5.598 -2.309 1.00 60.09 159 GLY A N 1
ATOM 1205 C CA . GLY A 1 159 ? 11.863 -5.183 -2.390 1.00 60.09 159 GLY A CA 1
ATOM 1206 C C . GLY A 1 159 ? 11.146 -4.993 -1.047 1.00 60.09 159 GLY A C 1
ATOM 1207 O O . GLY A 1 159 ? 9.985 -4.606 -1.033 1.00 60.09 159 GLY A O 1
ATOM 1208 N N . THR A 1 160 ? 11.822 -5.186 0.090 1.00 74.88 160 THR A N 1
ATOM 1209 C CA . THR A 1 160 ? 11.208 -4.953 1.411 1.00 74.88 160 THR A CA 1
ATOM 1210 C C . THR A 1 160 ? 10.773 -3.492 1.601 1.00 74.88 160 THR A C 1
ATOM 1212 O O . THR A 1 160 ? 11.606 -2.582 1.546 1.00 74.88 160 THR A O 1
ATOM 1215 N N . LYS A 1 161 ? 9.485 -3.270 1.896 1.00 82.69 161 LYS A N 1
ATOM 1216 C CA . LYS A 1 161 ? 8.932 -1.944 2.219 1.00 82.69 161 LYS A CA 1
ATOM 1217 C C . LYS A 1 161 ? 9.531 -1.398 3.537 1.00 82.69 161 LYS A C 1
ATOM 1219 O O . LYS A 1 161 ? 9.647 -2.151 4.510 1.00 82.69 161 LYS A O 1
ATOM 1224 N N . PRO A 1 162 ? 9.926 -0.110 3.609 1.00 86.69 162 PRO A N 1
ATOM 1225 C CA . PRO A 1 162 ? 10.463 0.489 4.833 1.00 86.69 162 PRO A CA 1
ATOM 1226 C C . PRO A 1 162 ? 9.444 0.570 5.979 1.00 86.69 162 PRO A C 1
ATOM 1228 O O . PRO A 1 162 ? 8.244 0.700 5.757 1.00 86.69 162 PRO A O 1
ATOM 1231 N N . ALA A 1 163 ? 9.930 0.624 7.222 1.00 87.38 163 ALA A N 1
ATOM 1232 C CA . ALA A 1 163 ? 9.096 0.842 8.411 1.00 87.38 163 ALA A CA 1
ATOM 1233 C C . ALA A 1 163 ? 8.232 2.115 8.327 1.00 87.38 163 ALA A C 1
ATOM 1235 O O . ALA A 1 163 ? 7.074 2.110 8.738 1.00 87.38 163 ALA A O 1
ATOM 1236 N N . ALA A 1 164 ? 8.788 3.198 7.773 1.00 89.62 164 ALA A N 1
ATOM 1237 C CA . ALA A 1 164 ? 8.073 4.461 7.602 1.00 89.62 164 ALA A CA 1
ATOM 1238 C C . ALA A 1 164 ? 6.907 4.333 6.614 1.00 89.62 164 ALA A C 1
ATOM 1240 O O . ALA A 1 164 ? 5.861 4.936 6.829 1.00 89.62 164 ALA A O 1
ATOM 1241 N N . PHE A 1 165 ? 7.070 3.509 5.574 1.00 92.75 165 PHE A N 1
ATOM 1242 C CA . PHE A 1 165 ? 5.993 3.188 4.645 1.00 92.75 165 PHE A CA 1
ATOM 1243 C C . PHE A 1 165 ? 4.867 2.438 5.361 1.00 92.75 165 PHE A C 1
ATOM 1245 O O . PHE A 1 165 ? 3.713 2.829 5.245 1.00 92.75 165 PHE A O 1
ATOM 1252 N N . ALA A 1 166 ? 5.196 1.422 6.166 1.00 92.88 166 ALA A N 1
ATOM 1253 C CA . ALA A 1 166 ? 4.194 0.675 6.927 1.00 92.88 166 ALA A CA 1
ATOM 1254 C C . ALA A 1 166 ? 3.389 1.587 7.871 1.00 92.88 166 ALA A C 1
ATOM 1256 O O . ALA A 1 166 ? 2.164 1.615 7.806 1.00 92.88 166 ALA A O 1
ATOM 1257 N N . ARG A 1 167 ? 4.079 2.408 8.678 1.00 92.06 167 ARG A N 1
ATOM 1258 C CA . ARG A 1 167 ? 3.436 3.405 9.551 1.00 92.06 167 ARG A CA 1
ATOM 1259 C C . ARG A 1 167 ? 2.513 4.332 8.768 1.00 92.06 167 ARG A C 1
ATOM 1261 O O . ARG A 1 167 ? 1.410 4.615 9.220 1.00 92.06 167 ARG A O 1
ATOM 1268 N N . TRP A 1 168 ? 2.976 4.823 7.625 1.00 94.00 168 TRP A N 1
ATOM 1269 C CA . TRP A 1 168 ? 2.201 5.726 6.787 1.00 94.00 168 TRP A CA 1
ATOM 1270 C C . TRP A 1 168 ? 0.901 5.079 6.297 1.00 94.00 168 TRP A C 1
ATOM 1272 O O . TRP A 1 168 ? -0.148 5.703 6.415 1.00 94.00 168 TRP A O 1
ATOM 1282 N N . ILE A 1 169 ? 0.928 3.812 5.863 1.00 95.19 169 ILE A N 1
ATOM 1283 C CA . ILE A 1 169 ? -0.293 3.060 5.523 1.00 95.19 169 ILE A CA 1
ATOM 1284 C C . ILE A 1 169 ? -1.238 2.956 6.725 1.00 95.19 169 ILE A C 1
ATOM 1286 O O . ILE A 1 169 ? -2.435 3.203 6.590 1.00 95.19 169 ILE A O 1
ATOM 1290 N N . PHE A 1 170 ? -0.713 2.638 7.910 1.00 93.62 170 PHE A N 1
ATOM 1291 C CA . PHE A 1 170 ? -1.531 2.525 9.123 1.00 93.62 170 PHE A CA 1
ATOM 1292 C C . PHE A 1 170 ? -2.204 3.857 9.465 1.00 93.62 170 PHE A C 1
ATOM 1294 O O . PHE A 1 170 ? -3.392 3.892 9.777 1.00 93.62 170 PHE A O 1
ATOM 1301 N N . GLN A 1 171 ? -1.472 4.964 9.325 1.00 91.19 171 GLN A N 1
ATOM 1302 C CA . GLN A 1 171 ? -2.008 6.308 9.514 1.00 91.19 171 GLN A CA 1
ATOM 1303 C C . GLN A 1 171 ? -3.051 6.665 8.453 1.00 91.19 171 GLN A C 1
ATOM 1305 O O . GLN A 1 171 ? -4.091 7.208 8.810 1.00 91.19 171 GLN A O 1
ATOM 1310 N N . LEU A 1 172 ? -2.825 6.338 7.174 1.00 92.00 172 LEU A N 1
ATOM 1311 C CA . LEU A 1 172 ? -3.808 6.569 6.108 1.00 92.00 172 LEU A CA 1
ATOM 1312 C C . LEU A 1 172 ? -5.144 5.891 6.422 1.00 92.00 172 LEU A C 1
ATOM 1314 O O . LEU A 1 172 ? -6.191 6.532 6.329 1.00 92.00 172 LEU A O 1
ATOM 1318 N N . LEU A 1 173 ? -5.094 4.631 6.856 1.00 93.44 173 LEU A N 1
ATOM 1319 C CA . LEU A 1 173 ? -6.274 3.830 7.187 1.00 93.44 173 LEU A CA 1
ATOM 1320 C C . LEU A 1 173 ? -6.861 4.134 8.573 1.00 93.44 173 LEU A C 1
ATOM 1322 O O . LEU A 1 173 ? -7.930 3.625 8.907 1.00 93.44 173 LEU A O 1
ATOM 1326 N N . GLY A 1 174 ? -6.198 4.967 9.378 1.00 90.25 174 GLY A N 1
ATOM 1327 C CA . GLY A 1 174 ? -6.660 5.304 10.724 1.00 90.25 174 GLY A CA 1
ATOM 1328 C C . GLY A 1 174 ? -6.612 4.139 11.696 1.00 90.25 174 GLY A C 1
ATOM 1329 O O . GLY A 1 174 ? -7.480 4.024 12.559 1.00 90.25 174 GLY A O 1
ATOM 1330 N N . ALA A 1 175 ? -5.627 3.264 11.527 1.00 90.19 175 ALA A N 1
ATOM 1331 C CA . ALA A 1 175 ? -5.436 2.113 12.384 1.00 90.19 175 ALA A CA 1
ATOM 1332 C C . ALA A 1 175 ? -5.242 2.525 13.848 1.00 90.19 175 ALA A C 1
ATOM 1334 O O . ALA A 1 175 ? -4.465 3.429 14.165 1.00 90.19 175 ALA A O 1
ATOM 1335 N N . ALA A 1 176 ? -5.911 1.804 14.735 1.00 86.38 176 ALA A N 1
ATOM 1336 C CA . ALA A 1 176 ? -5.853 1.975 16.174 1.00 86.38 176 ALA A CA 1
ATOM 1337 C C . ALA A 1 176 ? -5.617 0.622 16.874 1.00 86.38 176 ALA A C 1
ATOM 1339 O O . ALA A 1 176 ? -5.827 -0.441 16.280 1.00 86.38 176 ALA A O 1
ATOM 1340 N N . PRO A 1 177 ? -5.189 0.621 18.151 1.00 85.12 177 PRO A N 1
ATOM 1341 C CA . PRO A 1 177 ? -5.146 -0.604 18.938 1.00 85.12 177 PRO A CA 1
ATOM 1342 C C . PRO A 1 177 ? -6.533 -1.258 18.992 1.00 85.12 177 PRO A C 1
ATOM 1344 O O . PRO A 1 177 ? -7.539 -0.578 19.182 1.00 85.12 177 PRO A O 1
ATOM 1347 N N . GLY A 1 178 ? -6.579 -2.580 18.831 1.00 86.44 178 GLY A N 1
ATOM 1348 C CA . GLY A 1 178 ? -7.825 -3.350 18.745 1.00 86.44 178 GLY A CA 1
ATOM 1349 C C . GLY A 1 178 ? -8.304 -3.617 17.316 1.00 86.44 178 GLY A C 1
ATOM 1350 O O . GLY A 1 178 ? -9.145 -4.492 17.131 1.00 86.44 178 GLY A O 1
ATOM 1351 N N . ASP A 1 179 ? -7.744 -2.935 16.314 1.00 92.06 179 ASP A N 1
ATOM 1352 C CA . ASP A 1 179 ? -7.972 -3.259 14.905 1.00 92.06 179 ASP A CA 1
ATOM 1353 C C . ASP A 1 179 ? -7.219 -4.529 14.486 1.00 92.06 179 ASP A C 1
ATOM 1355 O O . ASP A 1 179 ? -6.290 -4.993 15.155 1.00 92.06 179 ASP A O 1
ATOM 1359 N N . SER A 1 180 ? -7.601 -5.076 13.334 1.00 94.62 180 SER A N 1
ATOM 1360 C CA . SER A 1 180 ? -6.886 -6.167 12.664 1.00 94.62 180 SER A CA 1
ATOM 1361 C C . SER A 1 180 ? -6.373 -5.706 11.304 1.00 94.62 180 SER A C 1
ATOM 1363 O O . SER A 1 180 ? -7.005 -4.871 10.659 1.00 94.62 180 SER A O 1
ATOM 1365 N N . LEU A 1 181 ? -5.232 -6.246 10.874 1.00 96.06 181 LEU A N 1
ATOM 1366 C CA . LEU A 1 181 ? -4.657 -5.993 9.556 1.00 96.06 181 LEU A CA 1
ATOM 1367 C C . LEU A 1 181 ? -4.303 -7.318 8.881 1.00 96.06 181 LEU A C 1
ATOM 1369 O O . LEU A 1 181 ? -3.425 -8.039 9.360 1.00 96.06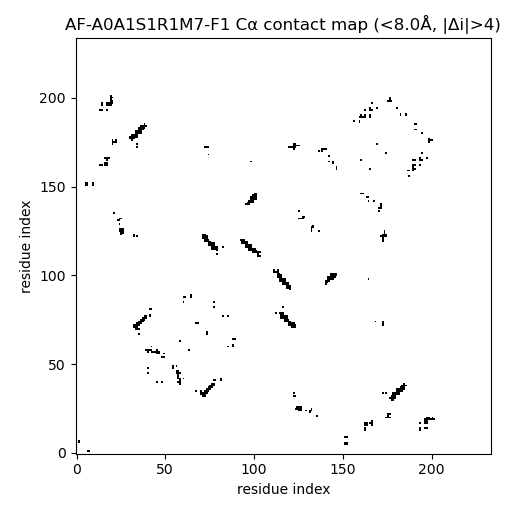 181 LEU A O 1
ATOM 1373 N N . ASP A 1 182 ? -4.926 -7.575 7.736 1.00 96.44 182 ASP A N 1
ATOM 1374 C CA . ASP A 1 182 ? -4.588 -8.696 6.865 1.00 96.44 182 ASP A CA 1
ATOM 1375 C C . ASP A 1 182 ? -3.558 -8.238 5.816 1.00 96.44 182 ASP A C 1
ATOM 1377 O O . ASP A 1 182 ? -3.862 -7.440 4.926 1.00 96.44 182 ASP A O 1
ATOM 1381 N N . ASP A 1 183 ? -2.326 -8.745 5.919 1.00 93.94 183 ASP A N 1
ATOM 1382 C CA . ASP A 1 183 ? -1.275 -8.574 4.908 1.00 93.94 183 ASP A CA 1
ATOM 1383 C C . ASP A 1 183 ? -1.390 -9.696 3.867 1.00 93.94 183 ASP A C 1
ATOM 1385 O O . ASP A 1 183 ? -0.976 -10.832 4.109 1.00 93.94 183 ASP A O 1
ATOM 1389 N N . LEU A 1 184 ? -2.021 -9.394 2.730 1.00 92.81 184 LEU A N 1
ATOM 1390 C CA . LEU A 1 184 ? -2.391 -10.398 1.725 1.00 92.81 184 LEU A CA 1
ATOM 1391 C C . LEU A 1 184 ? -1.199 -10.894 0.893 1.00 92.81 184 LEU A C 1
ATOM 1393 O O . LEU A 1 184 ? -1.305 -11.937 0.251 1.00 92.81 184 LEU A O 1
ATOM 1397 N N . PHE A 1 185 ? -0.083 -10.160 0.903 1.00 88.69 185 PHE A N 1
ATOM 1398 C CA . PHE A 1 185 ? 1.143 -10.489 0.170 1.00 88.69 185 PHE A CA 1
ATOM 1399 C C . PHE A 1 185 ? 2.356 -10.251 1.078 1.00 88.69 185 PHE A C 1
ATOM 1401 O O . PHE A 1 185 ? 3.124 -9.311 0.861 1.0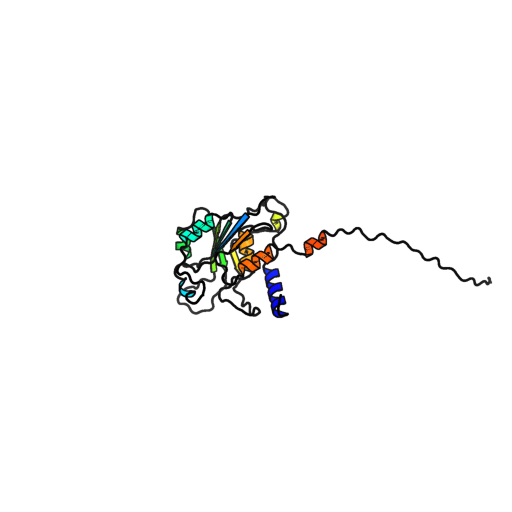0 88.69 185 PHE A O 1
ATOM 1408 N N . PRO A 1 186 ? 2.546 -11.094 2.112 1.00 82.44 186 PRO A N 1
ATOM 1409 C CA . PRO A 1 186 ? 3.444 -10.776 3.214 1.00 82.44 186 PRO A CA 1
ATOM 1410 C C . PRO A 1 186 ? 4.912 -10.678 2.801 1.00 82.44 186 PRO A C 1
ATOM 1412 O O . PRO A 1 186 ? 5.664 -9.943 3.440 1.00 82.44 186 PRO A O 1
ATOM 1415 N N . GLY A 1 187 ? 5.345 -11.368 1.739 1.00 79.38 187 GLY A N 1
ATOM 1416 C CA . GLY A 1 187 ? 6.718 -11.306 1.233 1.00 79.38 187 GLY A CA 1
ATOM 1417 C C . GLY A 1 187 ? 7.752 -11.450 2.358 1.00 79.38 187 GLY A C 1
ATOM 1418 O O . GLY A 1 187 ? 7.851 -12.485 3.007 1.00 79.38 187 GLY A O 1
ATOM 1419 N N . SER A 1 188 ? 8.500 -10.378 2.652 1.00 76.19 188 SER A N 1
ATOM 1420 C CA . SER A 1 188 ? 9.496 -10.362 3.739 1.00 76.19 188 SER A CA 1
ATOM 1421 C C . SER A 1 188 ? 8.926 -10.232 5.163 1.00 76.19 188 SER A C 1
ATOM 1423 O O . SER A 1 188 ? 9.694 -10.134 6.128 1.00 76.19 188 SER A O 1
ATOM 1425 N N . GLY A 1 189 ? 7.605 -10.161 5.324 1.00 83.31 189 GLY A N 1
ATOM 1426 C CA . GLY A 1 189 ? 6.868 -9.983 6.579 1.00 83.31 189 GLY A CA 1
ATOM 1427 C C . GLY A 1 189 ? 7.055 -8.610 7.231 1.00 83.31 189 GLY A C 1
ATOM 1428 O O . GLY A 1 189 ? 6.830 -8.453 8.432 1.00 83.31 189 GLY A O 1
ATOM 1429 N N . ALA A 1 190 ? 7.561 -7.614 6.498 1.00 85.44 190 ALA A N 1
ATOM 1430 C CA . ALA A 1 190 ? 7.895 -6.310 7.069 1.00 85.44 190 ALA A CA 1
ATOM 1431 C C . ALA A 1 190 ? 6.664 -5.524 7.536 1.00 85.44 190 ALA A C 1
ATOM 1433 O O . ALA A 1 190 ? 6.728 -4.906 8.600 1.00 85.44 190 ALA A O 1
ATOM 1434 N N . ILE A 1 191 ? 5.559 -5.588 6.789 1.00 89.69 191 ILE A N 1
ATOM 1435 C CA . ILE A 1 191 ? 4.297 -4.941 7.162 1.00 89.69 191 ILE A CA 1
ATOM 1436 C C . ILE A 1 191 ? 3.705 -5.624 8.395 1.00 89.69 191 ILE A C 1
ATOM 1438 O O . ILE A 1 191 ? 3.445 -4.937 9.377 1.00 89.69 191 ILE A O 1
ATOM 1442 N N . THR A 1 192 ? 3.617 -6.959 8.421 1.00 89.62 192 THR A N 1
ATOM 1443 C CA . THR A 1 192 ? 3.174 -7.713 9.610 1.00 89.62 192 THR A CA 1
ATOM 1444 C C . THR A 1 192 ? 4.001 -7.375 10.856 1.00 89.62 192 THR A C 1
ATOM 1446 O O . THR A 1 192 ? 3.458 -7.100 11.925 1.00 89.62 192 THR A O 1
ATOM 1449 N N . ARG A 1 193 ? 5.338 -7.326 10.742 1.00 87.69 193 ARG A N 1
ATOM 1450 C CA . ARG A 1 193 ? 6.207 -6.934 11.868 1.00 87.69 193 ARG A CA 1
ATOM 1451 C C . ARG A 1 193 ? 5.972 -5.495 12.318 1.00 87.69 193 ARG A C 1
ATOM 1453 O O . ARG A 1 193 ? 6.028 -5.227 13.517 1.00 87.69 193 ARG A O 1
ATOM 1460 N N . ALA A 1 194 ? 5.762 -4.576 11.376 1.00 90.12 194 ALA A N 1
ATOM 1461 C CA . ALA A 1 194 ? 5.433 -3.195 11.696 1.00 90.12 194 ALA A CA 1
ATOM 1462 C C . ALA A 1 194 ? 4.074 -3.103 12.392 1.00 90.12 194 ALA A C 1
ATOM 1464 O O . ALA A 1 194 ? 3.969 -2.392 13.380 1.00 90.12 194 ALA A O 1
ATOM 1465 N N . TRP A 1 195 ? 3.075 -3.862 11.944 1.00 91.25 195 TRP A N 1
ATOM 1466 C CA . TRP A 1 195 ? 1.753 -3.897 12.560 1.00 91.25 195 TRP A CA 1
ATOM 1467 C C . TRP A 1 195 ? 1.827 -4.273 14.038 1.00 91.25 195 TRP A C 1
ATOM 1469 O O . TRP A 1 195 ? 1.385 -3.508 14.889 1.00 91.25 195 TRP A O 1
ATOM 1479 N N . HIS A 1 196 ? 2.500 -5.383 14.358 1.00 89.81 196 HIS A N 1
ATOM 1480 C CA . HIS A 1 196 ? 2.683 -5.799 15.749 1.00 89.81 196 HIS A CA 1
ATOM 1481 C C . HIS A 1 196 ? 3.387 -4.736 16.596 1.00 89.81 196 HIS A C 1
ATOM 1483 O O . HIS A 1 196 ? 3.006 -4.522 17.743 1.00 89.81 196 HIS A O 1
ATOM 1489 N N . ALA A 1 197 ? 4.409 -4.067 16.055 1.00 87.38 197 ALA A N 1
ATOM 1490 C CA . ALA A 1 197 ? 5.080 -2.982 16.769 1.00 87.38 197 ALA A CA 1
ATOM 1491 C C . ALA A 1 197 ? 4.155 -1.770 16.975 1.00 87.38 197 ALA A C 1
ATOM 1493 O O . ALA A 1 197 ? 4.178 -1.171 18.042 1.00 87.38 197 ALA A O 1
ATOM 1494 N N . TYR A 1 198 ? 3.324 -1.449 15.983 1.00 86.12 198 TYR A N 1
ATOM 1495 C CA . TYR A 1 198 ? 2.428 -0.297 15.991 1.00 86.12 198 TYR A CA 1
ATOM 1496 C C . TYR A 1 198 ? 1.271 -0.439 16.986 1.00 86.12 198 TYR A C 1
ATOM 1498 O O . TYR A 1 198 ? 0.899 0.536 17.639 1.00 86.12 198 TYR A O 1
ATOM 1506 N N . THR A 1 199 ? 0.708 -1.643 17.117 1.00 85.75 199 THR A N 1
ATOM 1507 C CA . THR A 1 199 ? -0.453 -1.915 17.981 1.00 85.75 199 THR A CA 1
ATOM 1508 C C . THR A 1 199 ? -0.084 -2.379 19.388 1.00 85.75 199 THR A C 1
ATOM 1510 O O . THR A 1 199 ? -0.970 -2.499 20.234 1.00 85.75 199 THR A O 1
ATOM 1513 N N . THR A 1 200 ? 1.193 -2.671 19.659 1.00 80.44 200 THR A N 1
ATOM 1514 C CA . THR A 1 200 ? 1.645 -2.985 21.022 1.00 80.44 200 THR A CA 1
ATOM 1515 C C . THR A 1 200 ? 1.657 -1.695 21.851 1.00 80.44 200 THR A C 1
ATOM 1517 O O . THR A 1 200 ? 2.242 -0.712 21.400 1.00 80.44 200 THR A O 1
ATOM 1520 N N . PRO A 1 201 ? 1.043 -1.662 23.047 1.00 63.53 201 PRO A N 1
ATOM 1521 C CA . PRO A 1 201 ? 1.099 -0.493 23.919 1.00 63.53 201 PRO A CA 1
ATOM 1522 C C . PRO A 1 201 ? 2.542 -0.144 24.294 1.00 63.53 201 PRO A C 1
ATOM 1524 O O . PRO A 1 201 ? 3.339 -1.035 24.597 1.00 63.53 201 PRO A O 1
ATOM 1527 N N . ASP A 1 202 ? 2.871 1.148 24.319 1.00 60.34 202 ASP A N 1
ATOM 1528 C CA . ASP A 1 202 ? 4.167 1.600 24.821 1.00 60.34 202 ASP A CA 1
ATOM 1529 C C . ASP A 1 202 ? 4.250 1.307 26.336 1.00 60.34 202 ASP A C 1
ATOM 1531 O O . ASP A 1 202 ? 3.418 1.815 27.096 1.00 60.34 202 ASP A O 1
ATOM 1535 N N . PRO A 1 203 ? 5.223 0.513 26.821 1.00 50.91 203 PRO A N 1
ATOM 1536 C CA . PRO A 1 203 ? 5.355 0.217 28.248 1.00 50.91 203 PRO A CA 1
ATOM 1537 C C . PRO A 1 203 ? 5.599 1.471 29.104 1.00 50.91 203 PRO A C 1
ATOM 1539 O O . PRO A 1 203 ? 5.334 1.445 30.304 1.00 50.91 203 PRO A O 1
ATOM 1542 N N . SER A 1 204 ? 6.047 2.585 28.512 1.00 51.81 204 SER A N 1
ATOM 1543 C CA . SER A 1 204 ? 6.180 3.862 29.226 1.00 51.81 204 SER A CA 1
ATOM 1544 C C . SER A 1 204 ? 4.834 4.490 29.618 1.00 51.81 204 SER A C 1
ATOM 1546 O O . SER A 1 204 ? 4.766 5.181 30.632 1.00 51.81 204 SER A O 1
ATOM 1548 N N . HIS A 1 205 ? 3.747 4.190 28.896 1.00 46.59 205 HIS A N 1
ATOM 1549 C CA . HIS A 1 205 ? 2.398 4.621 29.278 1.00 46.59 205 HIS A CA 1
ATOM 1550 C C . HIS A 1 205 ? 1.827 3.805 30.445 1.00 46.59 205 HIS A C 1
ATOM 1552 O O . HIS A 1 205 ? 1.068 4.344 31.246 1.00 46.59 205 HIS A O 1
ATOM 1558 N N . ALA A 1 206 ? 2.220 2.535 30.594 1.00 43.72 206 ALA A N 1
ATOM 1559 C CA . ALA A 1 206 ? 1.803 1.713 31.732 1.00 43.72 206 ALA A CA 1
ATOM 1560 C C . ALA A 1 206 ? 2.422 2.203 33.056 1.00 43.72 206 ALA A C 1
ATOM 1562 O O . ALA A 1 206 ? 1.755 2.188 34.085 1.00 43.72 206 ALA A O 1
ATOM 1563 N N . ALA A 1 207 ? 3.658 2.714 33.018 1.00 41.00 207 ALA A N 1
ATOM 1564 C CA . ALA A 1 207 ? 4.338 3.266 34.193 1.00 41.00 207 ALA A CA 1
ATOM 1565 C C . ALA A 1 207 ? 3.731 4.593 34.696 1.00 41.00 207 ALA A C 1
ATOM 1567 O O . ALA A 1 207 ? 3.883 4.928 35.865 1.00 41.00 207 ALA A O 1
ATOM 1568 N N . ALA A 1 208 ? 3.018 5.341 33.846 1.00 45.50 208 ALA A N 1
ATOM 1569 C CA . ALA A 1 208 ? 2.343 6.580 34.248 1.00 45.50 208 ALA A CA 1
ATOM 1570 C C . ALA A 1 208 ? 1.032 6.337 35.024 1.00 45.50 208 ALA A C 1
ATOM 1572 O O . ALA A 1 208 ? 0.524 7.256 35.663 1.00 45.50 208 ALA A O 1
ATOM 1573 N N . HIS A 1 209 ? 0.489 5.115 34.975 1.00 43.81 209 HIS A N 1
ATOM 1574 C CA . HIS A 1 209 ? -0.719 4.722 35.709 1.00 43.81 209 HIS A CA 1
ATOM 1575 C C . HIS A 1 209 ? -0.428 4.027 37.045 1.00 43.81 209 HIS A C 1
ATOM 1577 O O . HIS A 1 209 ? -1.364 3.717 37.780 1.00 43.81 209 HIS A O 1
ATOM 1583 N N . ASP A 1 210 ? 0.844 3.825 37.396 1.00 42.41 210 ASP A N 1
ATOM 1584 C CA . ASP A 1 210 ? 1.237 3.325 38.712 1.00 42.41 210 ASP A CA 1
ATOM 1585 C C . ASP A 1 210 ? 1.307 4.488 39.717 1.00 42.41 210 ASP A C 1
ATOM 1587 O O . ASP A 1 210 ? 2.371 4.946 40.136 1.00 42.41 210 ASP A O 1
ATOM 1591 N N . THR A 1 211 ? 0.142 5.027 40.086 1.00 43.47 211 THR A N 1
ATOM 1592 C CA . THR A 1 211 ? 0.005 5.885 41.271 1.00 43.47 211 THR A CA 1
ATOM 1593 C C . THR A 1 211 ? 0.034 5.014 42.521 1.00 43.47 211 THR A C 1
ATOM 1595 O O . THR A 1 211 ? -0.982 4.819 43.189 1.00 43.47 211 THR A O 1
ATOM 1598 N N . SER A 1 212 ? 1.208 4.482 42.847 1.00 50.53 212 SER A N 1
ATOM 1599 C CA . SER A 1 212 ? 1.484 4.027 44.204 1.00 50.53 212 SER A CA 1
ATOM 1600 C C . SER A 1 212 ? 1.400 5.244 45.147 1.00 50.53 212 SER A C 1
ATOM 1602 O O . SER A 1 212 ? 1.974 6.293 44.831 1.00 50.53 212 SER A O 1
ATOM 1604 N N . PRO A 1 213 ? 0.667 5.174 46.276 1.00 45.94 213 PRO A N 1
ATOM 1605 C CA . PRO A 1 213 ? 0.603 6.282 47.224 1.00 45.94 213 PRO A CA 1
ATOM 1606 C C . PRO A 1 213 ? 2.016 6.617 47.729 1.00 45.94 213 PRO A C 1
ATOM 1608 O O . PRO A 1 213 ? 2.833 5.704 47.892 1.00 45.94 213 PRO A O 1
ATOM 1611 N N . PRO A 1 214 ? 2.337 7.904 47.970 1.00 45.69 214 PRO A N 1
ATOM 1612 C CA . PRO A 1 214 ? 3.654 8.275 48.465 1.00 45.69 214 PRO A CA 1
ATOM 1613 C C . PRO A 1 214 ? 3.931 7.530 49.779 1.00 45.69 214 PRO A C 1
ATOM 1615 O O . PRO A 1 214 ? 3.023 7.408 50.609 1.00 45.69 214 PRO A O 1
ATOM 1618 N N . PRO A 1 215 ? 5.160 7.025 49.989 1.00 40.34 215 PRO A N 1
ATOM 1619 C CA . PRO A 1 215 ? 5.498 6.333 51.222 1.00 40.34 215 PRO A CA 1
ATOM 1620 C C . PRO A 1 215 ? 5.229 7.257 52.412 1.00 40.34 215 PRO A C 1
ATOM 1622 O O . PRO A 1 215 ? 5.621 8.428 52.411 1.00 40.34 215 PRO A O 1
ATOM 1625 N N . ALA A 1 216 ? 4.526 6.729 53.417 1.00 43.53 216 ALA A N 1
ATOM 1626 C CA . ALA A 1 216 ? 4.262 7.434 54.661 1.00 43.53 216 ALA A CA 1
ATOM 1627 C C . ALA A 1 216 ? 5.588 7.948 55.241 1.00 43.53 216 ALA A C 1
ATOM 1629 O O . ALA A 1 216 ? 6.544 7.186 55.386 1.00 43.53 216 ALA A O 1
ATOM 1630 N N . ARG A 1 217 ? 5.653 9.248 55.557 1.00 39.97 217 ARG A N 1
ATOM 1631 C CA . ARG A 1 217 ? 6.791 9.838 56.271 1.00 39.97 217 ARG A CA 1
ATOM 1632 C C . ARG A 1 217 ? 6.876 9.177 57.645 1.00 39.97 217 ARG A C 1
ATOM 1634 O O . ARG A 1 217 ? 6.139 9.550 58.552 1.00 39.97 217 ARG A O 1
ATOM 1641 N N . THR A 1 218 ? 7.776 8.217 57.801 1.00 41.16 218 THR A N 1
ATOM 1642 C CA . THR A 1 218 ? 8.235 7.731 59.100 1.00 41.16 218 THR A CA 1
ATOM 1643 C C . THR A 1 218 ? 9.034 8.850 59.759 1.00 41.16 218 THR A C 1
ATOM 1645 O O . THR A 1 218 ? 10.200 9.085 59.450 1.00 41.16 218 THR A O 1
ATOM 1648 N N . THR A 1 219 ? 8.387 9.606 60.641 1.00 45.09 219 THR A N 1
ATOM 1649 C CA . THR A 1 219 ? 9.081 10.446 61.617 1.00 45.09 219 THR A CA 1
ATOM 1650 C C . THR A 1 219 ? 9.553 9.553 62.757 1.00 45.09 219 THR A C 1
ATOM 1652 O O . THR A 1 219 ? 8.864 9.441 63.765 1.00 45.09 219 THR A O 1
ATOM 1655 N N . ASP A 1 220 ? 10.715 8.924 62.596 1.00 39.50 220 ASP A N 1
ATOM 1656 C CA . ASP A 1 220 ? 11.454 8.351 63.722 1.00 39.50 220 ASP A CA 1
ATOM 1657 C C . ASP A 1 220 ? 12.590 9.305 64.096 1.00 39.50 220 ASP A C 1
ATOM 1659 O O . ASP A 1 220 ? 13.634 9.382 63.446 1.00 39.50 220 ASP A O 1
ATOM 1663 N N . HIS A 1 221 ? 12.347 10.080 65.151 1.00 41.12 221 HIS A N 1
ATOM 1664 C CA . HIS A 1 221 ? 13.381 10.791 65.891 1.00 41.12 221 HIS A CA 1
ATOM 1665 C C . HIS A 1 221 ? 14.042 9.801 66.865 1.00 41.12 221 HIS A C 1
ATOM 1667 O O . HIS A 1 221 ? 13.346 9.280 67.739 1.00 41.12 221 HIS A O 1
ATOM 1673 N N . PRO A 1 222 ? 15.363 9.565 66.805 1.00 41.38 222 PRO A N 1
ATOM 1674 C CA . PRO A 1 222 ? 16.048 8.860 67.879 1.00 41.38 222 PRO A CA 1
ATOM 1675 C C . PRO A 1 222 ? 16.311 9.815 69.062 1.00 41.38 222 PRO A C 1
ATOM 1677 O O . PRO A 1 222 ? 16.722 10.959 68.841 1.00 41.38 222 PRO A O 1
ATOM 1680 N N . PRO A 1 223 ? 16.123 9.384 70.324 1.00 42.16 223 PRO A N 1
ATOM 1681 C CA . PRO A 1 223 ? 16.495 10.187 71.480 1.00 42.16 223 PRO A CA 1
ATOM 1682 C C . PRO A 1 223 ? 18.003 10.077 71.737 1.00 42.16 223 PRO A C 1
ATOM 1684 O O . PRO A 1 223 ? 18.512 9.030 72.137 1.00 42.16 223 PRO A O 1
ATOM 1687 N N . THR A 1 224 ? 18.729 11.178 71.557 1.00 41.34 224 THR A N 1
ATOM 1688 C CA . THR A 1 224 ? 20.124 11.297 71.996 1.00 41.34 224 THR A CA 1
ATOM 1689 C C . THR A 1 224 ? 20.152 11.570 73.499 1.00 41.34 224 THR A C 1
ATOM 1691 O O . THR A 1 224 ? 19.628 12.580 7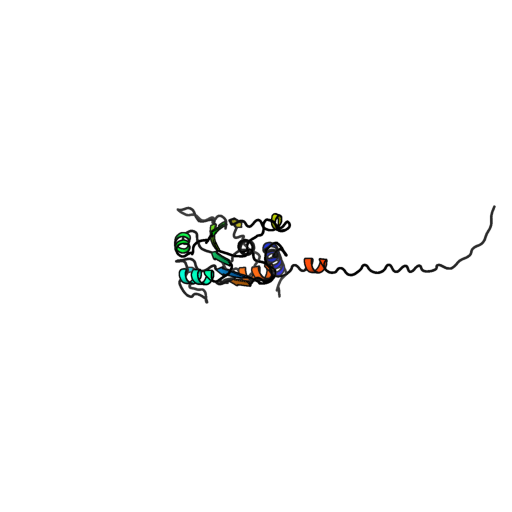3.971 1.00 41.34 224 THR A O 1
ATOM 1694 N N . ARG A 1 225 ? 20.777 10.678 74.272 1.00 37.06 225 ARG A N 1
ATOM 1695 C CA . ARG A 1 225 ? 21.081 10.885 75.694 1.00 37.06 225 ARG A CA 1
ATOM 1696 C C . ARG A 1 225 ? 22.584 10.705 75.914 1.00 37.06 225 ARG A C 1
ATOM 1698 O O . ARG A 1 225 ? 23.186 9.846 75.279 1.00 37.06 225 ARG A O 1
ATOM 1705 N N . TRP A 1 226 ? 23.096 11.462 76.891 1.00 34.09 226 TRP A N 1
ATOM 1706 C CA . TRP A 1 226 ? 24.461 11.522 77.450 1.00 34.09 226 TRP A CA 1
ATOM 1707 C C . TRP A 1 226 ? 25.425 12.461 76.689 1.00 34.09 226 TRP A C 1
ATOM 1709 O O . TRP A 1 226 ? 25.520 12.392 75.478 1.00 34.09 226 TRP A O 1
ATOM 1719 N N . GLY A 1 227 ? 26.153 13.392 77.315 1.00 35.56 227 GLY A N 1
ATOM 1720 C CA . GLY A 1 227 ? 26.566 13.472 78.713 1.00 35.56 227 GLY A CA 1
ATOM 1721 C C . GLY A 1 227 ? 26.758 14.898 79.246 1.00 35.56 227 GLY A C 1
ATOM 1722 O O . GLY A 1 227 ? 26.817 15.890 78.529 1.00 35.56 227 GLY A O 1
ATOM 1723 N N . ARG A 1 228 ? 26.810 14.933 80.573 1.00 40.41 228 ARG A N 1
ATOM 1724 C CA . ARG A 1 228 ? 26.954 16.060 81.491 1.00 40.41 228 ARG A CA 1
ATOM 1725 C C . ARG A 1 228 ? 28.441 16.436 81.602 1.00 40.41 228 ARG A C 1
ATOM 1727 O O . ARG A 1 228 ? 29.223 15.576 81.987 1.00 40.41 228 ARG A O 1
ATOM 1734 N N . MET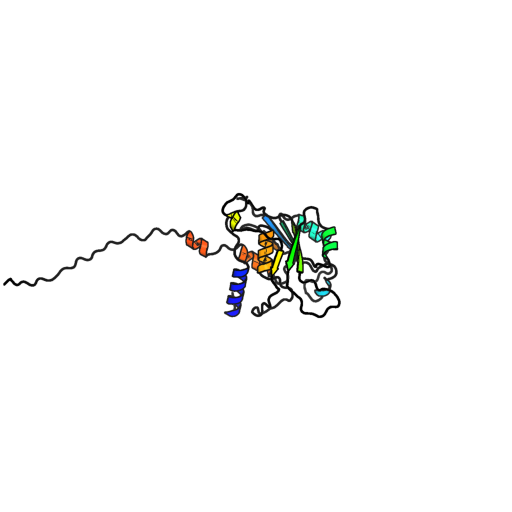 A 1 229 ? 28.810 17.700 81.391 1.00 37.47 229 MET A N 1
ATOM 1735 C CA . MET A 1 229 ? 29.977 18.316 82.043 1.00 37.47 229 MET A CA 1
ATOM 1736 C C . MET A 1 229 ? 29.592 19.697 82.576 1.00 37.47 229 MET A C 1
ATOM 1738 O O . MET A 1 229 ? 28.897 20.470 81.925 1.00 37.47 229 MET A O 1
ATOM 1742 N N . GLN A 1 230 ? 29.978 19.911 83.828 1.00 40.69 230 GLN A N 1
ATOM 1743 C CA . GLN A 1 230 ? 29.730 21.072 84.673 1.00 40.69 230 GLN A CA 1
ATOM 1744 C C . GLN A 1 230 ? 30.921 22.042 84.582 1.00 40.69 230 GLN A C 1
ATOM 1746 O O . GLN A 1 230 ? 32.027 21.601 84.280 1.00 40.69 230 GLN A O 1
ATOM 1751 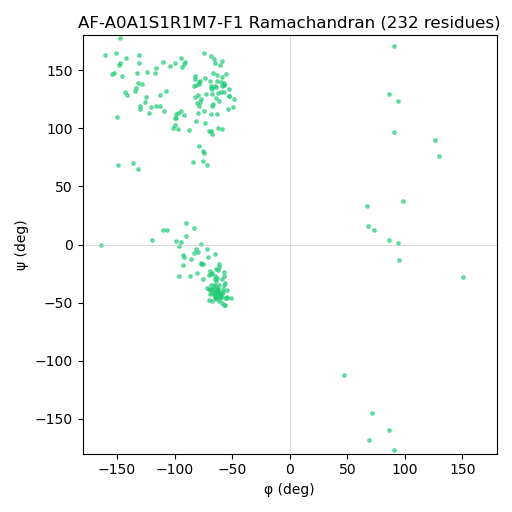N N . GLY A 1 231 ? 30.701 23.308 84.955 1.00 36.06 231 GLY A N 1
ATOM 1752 C CA . GLY A 1 231 ? 31.744 24.294 85.292 1.00 36.06 231 GLY A CA 1
ATOM 1753 C C . GLY A 1 231 ? 31.597 25.581 84.475 1.00 36.06 231 GLY A C 1
ATOM 1754 O O . GLY A 1 231 ? 31.950 25.590 83.307 1.00 36.06 231 GLY A O 1
ATOM 1755 N N . ALA A 1 232 ? 30.853 26.586 84.941 1.00 42.25 232 ALA A N 1
ATOM 1756 C CA . ALA A 1 232 ? 31.189 27.592 85.964 1.00 42.25 232 ALA A CA 1
ATOM 1757 C C . ALA A 1 232 ? 31.756 28.877 85.331 1.00 42.25 232 ALA A C 1
ATOM 1759 O O . ALA A 1 232 ? 32.713 28.850 84.567 1.00 42.25 232 ALA A O 1
ATOM 1760 N N . ALA A 1 233 ? 31.093 29.986 85.652 1.00 42.38 233 ALA A N 1
ATOM 1761 C CA . ALA A 1 233 ? 31.380 31.334 85.199 1.00 42.38 233 ALA A CA 1
ATOM 1762 C C . ALA A 1 233 ? 32.624 31.926 85.871 1.00 42.38 233 ALA A C 1
ATOM 1764 O O . ALA A 1 233 ? 32.810 31.744 87.076 1.00 42.38 233 ALA A O 1
ATOM 1765 N N . SER A 1 234 ? 33.395 32.704 85.110 1.00 45.97 234 SER A N 1
ATOM 1766 C CA . SER A 1 234 ? 33.811 34.094 85.384 1.00 45.97 234 SER A CA 1
ATOM 1767 C C . SER A 1 234 ? 34.517 34.649 84.151 1.00 45.97 234 SER A C 1
ATOM 1769 O O . SER A 1 234 ? 35.312 33.890 83.556 1.00 45.97 234 SER A O 1
#

Solvent-accessible surface area (backbone atoms only — not comparable to full-atom values): 14524 Å² total; per-residue (Å²): 136,71,94,42,72,58,51,45,52,45,50,50,53,43,44,62,55,32,33,62,48,76,87,75,45,58,86,67,95,84,71,57,52,46,32,35,39,37,54,60,60,39,83,97,41,30,73,82,40,65,88,42,94,86,54,78,63,75,70,62,60,59,64,48,48,58,58,48,68,76,37,57,10,32,38,38,49,44,42,68,88,39,41,68,66,55,54,74,61,53,66,91,80,62,44,79,26,40,38,32,42,45,83,71,100,63,95,64,99,58,90,75,82,33,51,32,41,32,39,34,37,70,35,49,66,80,39,80,82,41,81,64,24,68,80,69,60,85,70,67,62,63,44,85,54,57,76,67,82,69,83,64,56,91,82,80,55,90,86,64,70,54,45,56,55,40,35,48,53,38,50,65,34,41,61,45,68,70,45,46,74,46,62,78,45,50,85,81,40,49,56,62,55,36,49,56,46,23,53,43,80,62,70,72,62,60,62,74,68,64,78,69,77,79,80,77,83,79,85,78,79,80,86,87,78,87,85,89,83,86,85,84,92,132

Secondary structure (DSSP, 8-state):
---SHHHHHHHHHHHHHH----SS-SS-SS---EEEEE-PPPTT-GGGGTTSTT--SS--HHHHHHHHTTSSEEEEE--TTTHHHHHHTSPTT-EEEEEE--------SSPPP-EEEEEEEE-PPP-TTSTTHHHH----SEEE------TT-SS--TTPPPHHHHHHHHHHHT--TT-EEEESS-TTSHHHHHHHHHHSPPHHHHHTT--PPPPP------------------

Organism: NCBI:txid2599596